Protein AF-A0ABD0B8D3-F1 (afdb_monomer_lite)

Structure (mmCIF, N/CA/C/O backbone):
data_AF-A0ABD0B8D3-F1
#
_entry.id   AF-A0ABD0B8D3-F1
#
loop_
_atom_site.group_PDB
_atom_site.id
_atom_site.type_symbol
_atom_site.label_atom_id
_atom_site.label_alt_id
_atom_site.label_comp_id
_atom_site.label_asym_id
_atom_site.label_entity_id
_atom_site.label_seq_id
_atom_site.pdbx_PDB_ins_code
_atom_site.Cartn_x
_atom_site.Cartn_y
_atom_site.Cartn_z
_atom_site.occupancy
_atom_site.B_iso_or_equiv
_atom_site.auth_seq_id
_atom_site.auth_comp_id
_atom_site.auth_asym_id
_atom_site.auth_atom_id
_atom_site.pdbx_PDB_model_num
ATOM 1 N N . MET A 1 1 ? 7.017 9.003 3.296 1.00 43.94 1 MET A N 1
ATOM 2 C CA . MET A 1 1 ? 7.732 9.500 2.101 1.00 43.94 1 MET A CA 1
ATOM 3 C C . MET A 1 1 ? 6.682 9.827 1.058 1.00 43.94 1 MET A C 1
ATOM 5 O O . MET A 1 1 ? 5.934 8.926 0.707 1.00 43.94 1 MET A O 1
ATOM 9 N N . ASN A 1 2 ? 6.555 11.091 0.656 1.00 68.31 2 ASN A N 1
ATOM 10 C CA . ASN A 1 2 ? 5.609 11.500 -0.383 1.00 68.31 2 ASN A CA 1
ATOM 11 C C . ASN A 1 2 ? 6.381 11.553 -1.708 1.00 68.31 2 ASN A C 1
ATOM 13 O O . ASN A 1 2 ? 7.417 12.213 -1.764 1.00 68.31 2 ASN A O 1
ATOM 17 N N . ILE A 1 3 ? 5.954 10.793 -2.715 1.00 81.94 3 ILE A N 1
ATOM 18 C CA . ILE A 1 3 ? 6.647 10.708 -4.008 1.00 81.94 3 ILE A CA 1
ATOM 19 C C . ILE A 1 3 ? 5.984 11.698 -4.966 1.00 81.94 3 ILE A C 1
ATOM 21 O O . ILE A 1 3 ? 4.777 11.630 -5.180 1.00 81.94 3 ILE A O 1
ATOM 25 N N . ASP A 1 4 ? 6.771 12.599 -5.552 1.00 89.38 4 ASP A N 1
ATOM 26 C CA . ASP A 1 4 ? 6.292 13.553 -6.553 1.00 89.38 4 ASP A CA 1
ATOM 27 C C . ASP A 1 4 ? 6.265 12.900 -7.947 1.00 89.38 4 ASP A C 1
ATOM 29 O O . ASP A 1 4 ? 7.295 12.742 -8.609 1.00 89.38 4 ASP A O 1
ATOM 33 N N . LEU A 1 5 ? 5.070 12.480 -8.372 1.00 90.12 5 LEU A N 1
ATOM 34 C CA . LEU A 1 5 ? 4.857 11.799 -9.652 1.00 90.12 5 LEU A CA 1
ATOM 35 C C . LEU A 1 5 ? 5.058 12.725 -10.860 1.00 90.12 5 LEU A C 1
ATOM 37 O O . LEU A 1 5 ? 5.533 12.265 -11.896 1.00 90.12 5 LEU A O 1
ATOM 41 N N . GLU A 1 6 ? 4.740 14.016 -10.737 1.00 91.31 6 GLU A N 1
ATOM 42 C CA . GLU A 1 6 ? 4.947 14.983 -11.823 1.00 91.31 6 GLU A CA 1
ATOM 43 C C . GLU A 1 6 ? 6.436 15.244 -12.019 1.00 91.31 6 GLU A C 1
ATOM 45 O O . GLU A 1 6 ? 6.932 15.252 -13.148 1.00 91.31 6 GLU A O 1
ATOM 50 N N . LYS A 1 7 ? 7.183 15.350 -10.914 1.00 91.00 7 LYS A N 1
ATOM 51 C CA . LYS A 1 7 ? 8.637 15.463 -10.988 1.00 91.00 7 LYS A CA 1
ATOM 52 C C . LYS A 1 7 ? 9.277 14.228 -11.615 1.00 91.00 7 LYS A C 1
ATOM 54 O O . LYS A 1 7 ? 10.230 14.365 -12.381 1.00 91.00 7 LYS A O 1
ATOM 59 N N . LEU A 1 8 ? 8.759 13.032 -11.329 1.00 88.50 8 LEU A N 1
ATOM 60 C CA . LEU A 1 8 ? 9.226 11.795 -11.961 1.00 88.50 8 LEU A CA 1
ATOM 61 C C . LEU A 1 8 ? 8.966 11.777 -13.472 1.00 88.50 8 LEU A C 1
ATOM 63 O O . LEU A 1 8 ? 9.862 11.392 -14.218 1.00 88.50 8 LEU A O 1
ATOM 67 N N . LEU A 1 9 ? 7.797 12.235 -13.932 1.00 90.31 9 LEU A N 1
ATOM 68 C CA . LEU A 1 9 ? 7.503 12.364 -15.366 1.00 90.31 9 LEU A CA 1
ATOM 69 C C . LEU A 1 9 ? 8.410 13.398 -16.046 1.00 90.31 9 LEU A C 1
ATOM 71 O O . LEU A 1 9 ? 8.927 13.137 -17.131 1.00 90.31 9 LEU A O 1
ATOM 75 N N . GLU A 1 10 ? 8.657 14.541 -15.399 1.00 88.94 10 GLU A N 1
ATOM 76 C CA . GLU A 1 10 ? 9.584 15.563 -15.903 1.00 88.94 10 GLU A CA 1
ATOM 77 C C . GLU A 1 10 ? 11.004 14.997 -16.063 1.00 88.94 10 GLU A C 1
ATOM 79 O O . GLU A 1 10 ? 11.659 15.220 -17.083 1.00 88.94 10 GLU A O 1
ATOM 84 N N . LEU A 1 11 ? 11.488 14.257 -15.060 1.00 85.06 11 LEU A N 1
ATOM 85 C CA . LEU A 1 11 ? 12.809 13.629 -15.090 1.00 85.06 11 LEU A CA 1
ATOM 86 C C . LEU A 1 11 ? 12.888 12.517 -16.140 1.00 85.06 11 LEU A C 1
ATOM 88 O O . LEU A 1 11 ? 13.879 12.452 -16.865 1.00 85.06 11 LEU A O 1
ATOM 92 N N . ALA A 1 12 ? 11.845 11.691 -16.269 1.00 85.75 12 ALA A N 1
ATOM 93 C CA . ALA A 1 12 ? 11.765 10.664 -17.303 1.00 85.75 12 ALA A CA 1
ATOM 94 C C . ALA A 1 12 ? 11.806 11.289 -18.707 1.00 85.75 12 ALA A C 1
ATOM 96 O O . ALA A 1 12 ? 12.591 10.853 -19.542 1.00 85.75 12 ALA A O 1
ATOM 97 N N . GLY A 1 13 ? 11.055 12.368 -18.952 1.00 80.88 13 GLY A N 1
ATOM 98 C CA . GLY A 1 13 ? 11.054 13.068 -20.242 1.00 80.88 13 GLY A CA 1
ATOM 99 C C . GLY A 1 13 ? 12.396 13.709 -20.624 1.00 80.88 13 GLY A C 1
ATOM 100 O O . GLY A 1 13 ? 12.656 13.918 -21.806 1.00 80.88 13 GLY A O 1
ATOM 101 N N . LYS A 1 14 ? 13.259 14.010 -19.645 1.00 77.25 14 LYS A N 1
ATOM 102 C CA . LYS A 1 14 ? 14.621 14.533 -19.872 1.00 77.25 14 LYS A CA 1
ATOM 103 C C . LYS A 1 14 ? 15.674 13.441 -20.052 1.00 77.25 14 LYS A C 1
ATOM 105 O O . LYS A 1 14 ? 16.782 13.744 -20.492 1.00 77.25 14 LYS A O 1
ATOM 110 N N . ALA A 1 15 ? 15.371 12.209 -19.661 1.00 75.69 15 ALA A N 1
ATOM 111 C CA . ALA A 1 15 ? 16.303 11.099 -19.749 1.00 75.69 15 ALA A CA 1
ATOM 112 C C . ALA A 1 15 ? 16.379 10.545 -21.180 1.00 75.69 15 ALA A C 1
ATOM 114 O O . ALA A 1 15 ? 15.456 10.688 -21.982 1.00 75.69 15 ALA A O 1
ATOM 115 N N . THR A 1 16 ? 17.504 9.908 -21.507 1.00 73.38 16 THR A N 1
ATOM 116 C CA . THR A 1 16 ? 17.733 9.327 -22.834 1.00 73.38 16 THR A CA 1
ATOM 117 C C . THR A 1 16 ? 16.656 8.281 -23.160 1.00 73.38 16 THR A C 1
ATOM 119 O O . THR A 1 16 ? 16.420 7.387 -22.354 1.00 73.38 16 THR A O 1
ATOM 122 N N . PRO A 1 17 ? 15.989 8.321 -24.320 1.00 75.38 17 PRO A N 1
ATOM 123 C CA . PRO A 1 17 ? 14.995 7.303 -24.655 1.00 75.38 17 PRO A CA 1
ATOM 124 C C . PRO A 1 17 ? 15.591 5.883 -24.713 1.00 75.38 17 PRO A C 1
ATOM 126 O O . PRO A 1 17 ? 16.739 5.692 -25.120 1.00 75.38 17 PRO A O 1
ATOM 129 N N . GLY A 1 18 ? 14.809 4.894 -24.270 1.00 69.38 18 GLY A N 1
ATOM 130 C CA . GLY A 1 18 ? 15.090 3.462 -24.437 1.00 69.38 18 GLY A CA 1
ATOM 131 C C . GLY A 1 18 ? 14.535 2.902 -25.758 1.00 69.38 18 GLY A C 1
ATOM 132 O O . GLY A 1 18 ? 14.107 3.685 -26.604 1.00 69.38 18 GLY A O 1
ATOM 133 N N . PRO A 1 19 ? 14.512 1.568 -25.946 1.00 75.25 19 PRO A N 1
ATOM 134 C CA . PRO A 1 19 ? 14.802 0.528 -24.957 1.00 75.25 19 PRO A CA 1
ATOM 135 C C . PRO A 1 19 ? 16.303 0.334 -24.736 1.00 75.25 19 PRO A C 1
ATOM 137 O O . PRO A 1 19 ? 17.065 0.096 -25.672 1.00 75.25 19 PRO A O 1
ATOM 140 N N . TRP A 1 20 ? 16.730 0.397 -23.479 1.00 75.19 20 TRP A N 1
ATOM 141 C CA . TRP A 1 20 ? 18.117 0.138 -23.114 1.00 75.19 20 TRP A CA 1
ATOM 142 C C . TRP A 1 20 ? 18.344 -1.356 -22.906 1.00 75.19 20 TRP A C 1
ATOM 144 O O . TRP A 1 20 ? 17.523 -2.057 -22.313 1.00 75.19 20 TRP A O 1
ATOM 154 N N . TRP A 1 21 ? 19.484 -1.842 -23.370 1.00 72.56 21 TRP A N 1
ATOM 155 C CA . TRP A 1 21 ? 19.976 -3.175 -23.073 1.00 72.56 21 TRP A CA 1
ATOM 156 C C . TRP A 1 21 ? 21.421 -3.065 -22.624 1.00 72.56 21 TRP A C 1
ATOM 158 O O . TRP A 1 21 ? 22.207 -2.340 -23.230 1.00 72.56 21 TRP A O 1
ATOM 168 N N . ILE A 1 22 ? 21.766 -3.779 -21.560 1.00 70.19 22 ILE A N 1
ATOM 169 C CA . ILE A 1 22 ? 23.156 -3.934 -21.164 1.00 70.19 22 ILE A CA 1
ATOM 170 C C . ILE A 1 22 ? 23.672 -5.261 -21.687 1.00 70.19 22 ILE A C 1
ATOM 172 O O . ILE A 1 22 ? 22.989 -6.286 -21.582 1.00 70.19 22 ILE A O 1
ATOM 176 N N . ASP A 1 23 ? 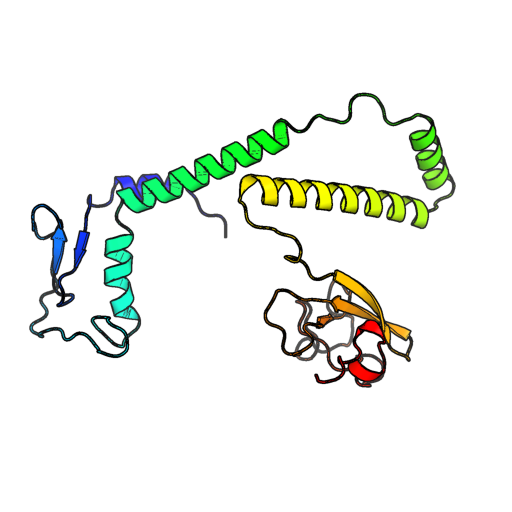24.870 -5.234 -22.263 1.00 61.97 23 ASP A N 1
ATOM 177 C CA . ASP A 1 23 ? 25.471 -6.449 -22.774 1.00 61.97 23 ASP A CA 1
ATOM 178 C C . ASP A 1 23 ? 25.672 -7.511 -21.687 1.00 61.97 23 ASP A C 1
ATOM 180 O O . ASP A 1 23 ? 25.698 -7.239 -20.483 1.00 61.97 23 ASP A O 1
ATOM 184 N N . SER A 1 24 ? 25.835 -8.768 -22.111 1.00 56.19 24 SER A N 1
ATOM 185 C CA . SER A 1 24 ? 26.176 -9.871 -21.205 1.00 56.19 24 SER A CA 1
ATOM 186 C C . SER A 1 24 ? 27.538 -9.701 -20.536 1.00 56.19 24 SER A C 1
ATOM 188 O O . SER A 1 24 ? 27.998 -10.630 -19.875 1.00 56.19 24 SER A O 1
ATOM 190 N N . HIS A 1 25 ? 28.212 -8.579 -20.763 1.00 55.69 25 HIS A N 1
ATOM 191 C CA . HIS A 1 25 ? 29.467 -8.228 -20.153 1.00 55.69 25 HIS A CA 1
ATOM 192 C C . HIS A 1 25 ? 29.371 -7.012 -19.203 1.00 55.69 25 HIS A C 1
ATOM 194 O O . HIS A 1 25 ? 30.352 -6.673 -18.550 1.00 55.69 25 HIS A O 1
ATOM 200 N N . GLY A 1 26 ? 28.204 -6.376 -19.057 1.00 60.53 26 GLY A N 1
ATOM 201 C CA . GLY A 1 26 ? 28.045 -5.190 -18.214 1.00 60.53 26 GLY A CA 1
ATOM 202 C C . GLY A 1 26 ? 28.842 -3.980 -18.714 1.00 60.53 26 GLY A C 1
ATOM 203 O O . GLY A 1 26 ? 29.005 -3.012 -17.976 1.00 60.53 26 GLY A O 1
ATOM 204 N N . THR A 1 27 ? 29.390 -4.052 -19.931 1.00 64.88 27 THR A N 1
ATOM 205 C CA . THR A 1 27 ? 30.430 -3.131 -20.405 1.00 64.88 27 THR A CA 1
ATOM 206 C C . THR A 1 27 ? 29.867 -1.971 -21.205 1.00 64.88 27 THR A C 1
ATOM 208 O O . THR A 1 27 ? 30.381 -0.853 -21.128 1.00 64.88 27 THR A O 1
ATOM 211 N N . ALA A 1 28 ? 28.782 -2.224 -21.932 1.00 68.38 28 ALA A N 1
ATOM 212 C CA . ALA A 1 28 ? 28.074 -1.238 -22.717 1.00 68.38 28 ALA A CA 1
ATOM 213 C C . ALA A 1 28 ? 26.564 -1.350 -22.497 1.00 68.38 28 ALA A C 1
ATOM 215 O O . ALA A 1 28 ? 25.967 -2.426 -22.587 1.00 68.38 28 ALA A O 1
ATOM 216 N N . MET A 1 29 ? 25.949 -0.200 -22.243 1.00 72.38 29 MET A N 1
ATOM 217 C CA . MET A 1 29 ? 24.526 0.018 -22.417 1.00 72.38 29 MET A CA 1
ATOM 218 C C . MET A 1 29 ? 24.299 0.522 -23.838 1.00 72.38 29 MET A C 1
ATOM 220 O O . MET A 1 29 ? 24.866 1.535 -24.256 1.00 72.38 29 MET A O 1
ATOM 224 N N . VAL A 1 30 ? 23.460 -0.188 -24.574 1.00 71.88 30 VAL A N 1
ATOM 225 C CA . VAL A 1 30 ? 23.116 0.107 -25.962 1.00 71.88 30 VAL A CA 1
ATOM 226 C C . VAL A 1 30 ? 21.608 0.253 -26.104 1.00 71.88 30 VAL A C 1
ATOM 228 O O . VAL A 1 30 ? 20.835 -0.232 -25.273 1.00 71.88 30 VAL A O 1
ATOM 231 N N . ASN A 1 31 ? 21.172 0.905 -27.173 1.00 72.75 31 ASN A N 1
ATOM 232 C CA . ASN A 1 31 ? 19.794 0.790 -27.614 1.00 72.75 31 ASN A CA 1
ATOM 233 C C . ASN A 1 31 ? 19.581 -0.635 -28.147 1.00 72.75 31 ASN A C 1
ATOM 235 O O . ASN A 1 31 ? 20.332 -1.106 -28.997 1.00 72.75 31 ASN A O 1
ATOM 239 N N . ARG A 1 32 ? 18.574 -1.344 -27.638 1.00 75.38 32 ARG A N 1
ATOM 240 C CA . ARG A 1 32 ? 18.334 -2.746 -28.004 1.00 75.38 32 ARG A CA 1
ATOM 241 C C . ARG A 1 32 ? 17.977 -2.927 -29.481 1.00 75.38 32 ARG A C 1
ATOM 243 O O . ARG A 1 32 ? 18.257 -3.982 -30.041 1.00 75.38 32 ARG A O 1
ATOM 250 N N . GLU A 1 33 ? 17.318 -1.943 -30.077 1.00 78.06 33 GLU A N 1
ATOM 251 C CA . GLU A 1 33 ? 16.796 -2.020 -31.440 1.00 78.06 33 GLU A CA 1
ATOM 252 C C . GLU A 1 33 ? 17.833 -1.567 -32.463 1.00 78.06 33 GLU A C 1
ATOM 254 O O . GLU A 1 33 ? 18.040 -2.245 -33.467 1.00 78.06 33 GLU A O 1
ATOM 259 N N . THR A 1 34 ? 18.506 -0.446 -32.199 1.00 77.12 34 THR A N 1
ATOM 260 C CA . THR A 1 34 ? 19.479 0.130 -33.139 1.00 77.12 34 THR A CA 1
ATOM 261 C C . THR A 1 34 ? 20.907 -0.348 -32.900 1.00 77.12 34 THR A C 1
ATOM 263 O O . THR A 1 34 ? 21.746 -0.218 -33.786 1.00 77.12 34 THR A O 1
ATOM 266 N N . LEU A 1 35 ? 21.184 -0.927 -31.726 1.00 71.25 35 LEU A N 1
ATOM 267 C CA . LEU A 1 35 ? 22.522 -1.272 -31.231 1.00 71.25 35 LEU A CA 1
ATOM 268 C C . LEU A 1 35 ? 23.447 -0.059 -31.040 1.00 71.25 35 LEU A C 1
ATOM 270 O O . LEU A 1 35 ? 24.651 -0.230 -30.839 1.00 71.25 35 LEU A O 1
ATOM 274 N N . ASP A 1 36 ? 22.893 1.158 -31.045 1.00 68.31 36 ASP A N 1
ATOM 275 C CA . ASP A 1 36 ? 23.653 2.376 -30.783 1.00 68.31 36 ASP A CA 1
ATOM 276 C C . ASP A 1 36 ? 24.165 2.397 -29.347 1.00 68.31 36 ASP A C 1
ATOM 278 O O . ASP A 1 36 ? 23.438 2.088 -28.397 1.00 68.31 36 ASP A O 1
ATOM 282 N N . LEU A 1 37 ? 25.418 2.811 -29.177 1.00 65.56 37 LEU A N 1
ATOM 283 C CA . LEU A 1 37 ? 26.024 2.934 -27.863 1.00 65.56 37 LEU A CA 1
ATOM 284 C C . LEU A 1 37 ? 25.418 4.114 -27.094 1.00 65.56 37 LEU A C 1
ATOM 286 O O . LEU A 1 37 ? 25.560 5.264 -27.502 1.00 65.56 37 LEU A O 1
ATOM 290 N N . VAL A 1 38 ? 24.798 3.829 -25.947 1.00 62.78 38 VAL A N 1
ATOM 291 C CA . VAL A 1 38 ? 24.257 4.846 -25.033 1.00 62.78 38 VAL A CA 1
ATOM 292 C C . VAL A 1 38 ? 25.304 5.230 -23.989 1.00 62.78 38 VAL A C 1
ATOM 294 O O . VAL A 1 38 ? 25.494 6.408 -23.695 1.00 62.78 38 VAL A O 1
ATOM 297 N N . PHE A 1 39 ? 25.997 4.236 -23.430 1.00 62.84 39 PHE A N 1
ATOM 298 C CA . PHE A 1 39 ? 27.043 4.422 -22.426 1.00 62.84 39 PHE A CA 1
ATOM 299 C C . PHE A 1 39 ? 27.985 3.211 -22.414 1.00 62.84 39 PHE A C 1
ATOM 301 O O . PHE A 1 39 ? 27.509 2.082 -22.398 1.00 62.84 39 PHE A O 1
ATOM 308 N N . ALA A 1 40 ? 29.303 3.419 -22.385 1.00 63.47 40 ALA A N 1
ATOM 309 C CA . ALA A 1 40 ? 30.288 2.355 -22.166 1.00 63.47 40 ALA A CA 1
ATOM 310 C C . ALA A 1 40 ? 31.237 2.729 -21.030 1.00 63.47 40 ALA A C 1
ATOM 312 O O . ALA A 1 40 ? 31.684 3.873 -20.935 1.00 63.47 40 ALA A O 1
ATOM 313 N N . VAL A 1 41 ? 31.594 1.740 -20.216 1.00 57.47 41 VAL A N 1
ATOM 314 C CA . VAL A 1 41 ? 32.691 1.842 -19.252 1.00 57.47 41 VAL A CA 1
ATOM 315 C C . VAL A 1 41 ? 33.921 1.210 -19.892 1.00 57.47 41 VAL A C 1
ATOM 317 O O . VAL A 1 41 ? 33.851 0.068 -20.344 1.00 57.47 41 VAL A O 1
ATOM 320 N N . ASP A 1 42 ? 35.054 1.917 -19.932 1.00 55.56 42 ASP A N 1
ATOM 321 C CA . ASP A 1 42 ? 36.330 1.343 -20.384 1.00 55.56 42 ASP A CA 1
ATOM 322 C C . ASP A 1 42 ? 36.804 0.291 -19.369 1.00 55.56 42 ASP A C 1
ATOM 324 O O . ASP A 1 42 ? 37.568 0.563 -18.441 1.00 55.56 42 ASP A O 1
ATOM 328 N N . CYS A 1 43 ? 36.273 -0.925 -19.481 1.00 53.16 43 CYS A N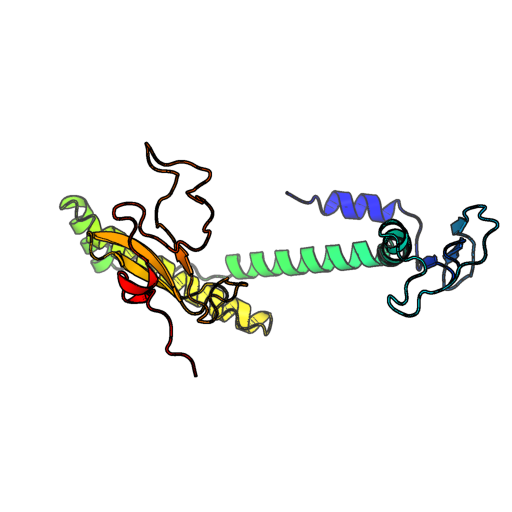 1
ATOM 329 C CA . CYS A 1 43 ? 36.594 -2.028 -18.596 1.00 53.16 43 CYS A CA 1
ATOM 330 C C . CYS A 1 43 ? 37.197 -3.177 -19.407 1.00 53.16 43 CYS A C 1
ATOM 332 O O . CYS A 1 43 ? 36.533 -3.950 -20.089 1.00 53.16 43 CYS A O 1
ATOM 334 N N . LYS A 1 44 ? 38.521 -3.317 -19.297 1.00 54.34 44 LYS A N 1
ATOM 335 C CA . LYS A 1 44 ? 39.346 -4.333 -19.979 1.00 54.34 44 LYS A CA 1
ATOM 336 C C . LYS A 1 44 ? 39.105 -5.779 -19.497 1.00 54.34 44 LYS A C 1
ATOM 338 O O . LYS A 1 44 ? 39.979 -6.629 -19.663 1.00 54.34 44 LYS A O 1
ATOM 343 N N . ARG A 1 45 ? 37.983 -6.076 -18.832 1.00 51.59 45 ARG A N 1
ATOM 344 C CA . ARG A 1 45 ? 37.703 -7.382 -18.211 1.00 51.59 45 ARG A CA 1
ATOM 345 C C . ARG A 1 45 ? 36.505 -8.051 -18.881 1.00 51.59 45 ARG A C 1
ATOM 347 O O . ARG A 1 45 ? 35.447 -7.456 -19.013 1.00 51.59 45 ARG A O 1
ATOM 354 N N . LYS A 1 46 ? 36.678 -9.317 -19.272 1.00 48.78 46 LYS A N 1
ATOM 355 C CA . LYS A 1 46 ? 35.619 -10.167 -19.830 1.00 48.78 46 LYS A CA 1
ATOM 356 C C . LYS A 1 46 ? 34.628 -10.515 -18.723 1.00 48.78 46 LYS A C 1
ATOM 358 O O . LYS A 1 46 ? 35.036 -11.127 -17.737 1.00 48.78 46 LYS A O 1
ATOM 363 N N . ALA A 1 47 ? 33.357 -10.164 -18.874 1.00 48.59 47 ALA A N 1
ATOM 364 C CA . ALA A 1 47 ? 32.381 -10.500 -17.842 1.00 48.59 47 ALA A CA 1
ATOM 365 C C . ALA A 1 47 ? 31.846 -11.924 -17.974 1.00 48.59 47 ALA A C 1
ATOM 367 O O . ALA A 1 47 ? 31.754 -12.490 -19.068 1.00 48.59 47 ALA A O 1
ATOM 368 N N . ILE A 1 48 ? 31.540 -12.490 -16.811 1.00 51.41 48 ILE A N 1
ATOM 369 C CA . ILE A 1 48 ? 31.221 -13.893 -16.582 1.00 51.41 48 ILE A CA 1
ATOM 370 C C . ILE A 1 48 ? 29.898 -13.915 -15.816 1.00 51.41 48 ILE A C 1
ATOM 372 O O . ILE A 1 48 ? 29.778 -13.259 -14.787 1.00 51.41 48 ILE A O 1
ATOM 376 N N . ARG A 1 49 ? 28.903 -14.662 -16.310 1.00 48.12 49 ARG A N 1
ATOM 377 C CA . ARG A 1 49 ? 27.652 -14.881 -15.569 1.00 48.12 49 ARG A CA 1
ATOM 378 C C . ARG A 1 49 ? 27.878 -15.904 -14.467 1.00 48.12 49 ARG A C 1
ATOM 380 O O . ARG A 1 49 ? 28.415 -16.981 -14.730 1.00 48.12 49 ARG A O 1
ATOM 387 N N . HIS A 1 50 ? 27.430 -15.583 -13.261 1.00 53.28 50 HIS A N 1
ATOM 388 C CA . HIS A 1 50 ? 27.491 -16.509 -12.139 1.00 53.28 50 HIS A CA 1
ATOM 389 C C . HIS A 1 50 ? 26.306 -17.479 -12.191 1.00 53.28 50 HIS A C 1
ATOM 391 O O . HIS A 1 50 ? 25.156 -17.071 -12.344 1.00 53.28 50 HIS A O 1
ATOM 397 N N . VAL A 1 51 ? 26.598 -18.779 -12.115 1.00 60.31 51 VAL A N 1
ATOM 398 C CA . VAL A 1 51 ? 25.632 -19.869 -12.359 1.00 60.31 51 VAL A CA 1
ATOM 399 C C . VAL A 1 51 ? 24.518 -19.915 -11.303 1.00 60.31 51 VAL A C 1
ATOM 401 O O . VAL A 1 51 ? 23.423 -20.391 -11.574 1.00 60.31 51 VAL A O 1
ATOM 404 N N . ASP A 1 52 ? 24.788 -19.398 -10.111 1.00 53.75 52 ASP A N 1
ATOM 405 C CA . ASP A 1 52 ? 23.907 -19.393 -8.943 1.00 53.75 52 ASP A CA 1
ATOM 406 C C . ASP A 1 52 ? 22.911 -18.219 -8.915 1.00 53.75 52 ASP A C 1
ATOM 408 O O . ASP A 1 52 ? 21.798 -18.374 -8.418 1.00 53.75 52 ASP A O 1
ATOM 412 N N . THR A 1 53 ? 23.287 -17.054 -9.451 1.00 57.28 53 THR A N 1
ATOM 413 C CA . THR A 1 53 ? 22.458 -15.831 -9.442 1.00 57.28 53 THR A CA 1
ATOM 414 C C . THR A 1 53 ? 21.931 -15.436 -10.821 1.00 57.28 53 THR A C 1
ATOM 416 O O . THR A 1 53 ? 20.987 -14.659 -10.913 1.00 57.28 53 THR A O 1
ATOM 419 N N . GLY A 1 54 ? 22.546 -15.926 -11.905 1.00 54.34 54 GLY A N 1
ATOM 420 C CA . GLY A 1 54 ? 22.249 -15.518 -13.285 1.00 54.34 54 GLY A CA 1
ATOM 421 C C . GLY A 1 54 ? 22.751 -14.113 -13.656 1.00 54.34 54 GLY A C 1
ATOM 422 O O . GLY A 1 54 ? 22.709 -13.730 -14.834 1.00 54.34 54 GLY A O 1
ATOM 423 N N . ASN A 1 55 ? 23.272 -13.368 -12.679 1.00 52.34 55 ASN A N 1
ATOM 424 C CA . ASN A 1 55 ? 23.736 -11.994 -12.818 1.00 52.34 55 ASN A CA 1
ATOM 425 C C . ASN A 1 55 ? 25.216 -11.933 -13.217 1.00 52.34 55 ASN A C 1
ATOM 427 O O . ASN A 1 55 ? 25.960 -12.915 -13.143 1.00 52.34 55 ASN A O 1
ATOM 431 N N . LEU A 1 56 ? 25.639 -10.753 -13.670 1.00 47.66 56 LEU A N 1
ATOM 432 C CA . LEU A 1 56 ? 27.005 -10.486 -14.135 1.00 47.66 56 LEU A CA 1
ATOM 433 C C . LEU A 1 56 ? 28.022 -10.326 -13.001 1.00 47.66 56 LEU A C 1
ATOM 435 O O . LEU A 1 56 ? 29.215 -10.210 -13.264 1.00 47.66 56 LEU A O 1
ATOM 439 N N . SER A 1 57 ? 27.555 -10.329 -11.752 1.00 49.88 57 SER A N 1
ATOM 440 C CA . SER A 1 57 ? 28.391 -10.206 -10.565 1.00 49.88 57 SER A CA 1
ATOM 441 C C . SER A 1 57 ? 27.653 -10.679 -9.318 1.00 49.88 57 SER A C 1
ATOM 443 O O . SER A 1 57 ? 26.430 -10.572 -9.216 1.00 49.88 57 SER A O 1
ATOM 445 N N . HIS A 1 58 ? 28.418 -11.209 -8.363 1.00 48.56 58 HIS A N 1
ATOM 446 C CA . HIS A 1 58 ? 27.947 -11.540 -7.015 1.00 48.56 58 HIS A CA 1
ATOM 447 C C . HIS A 1 58 ? 27.747 -10.302 -6.121 1.00 48.56 58 HIS A C 1
ATOM 449 O O . HIS A 1 58 ? 27.239 -10.423 -5.005 1.00 48.56 58 HIS A O 1
ATOM 455 N N . TRP A 1 59 ? 28.184 -9.122 -6.566 1.00 43.28 59 TRP A N 1
ATOM 456 C CA . TRP A 1 59 ? 28.186 -7.898 -5.776 1.00 43.28 59 TRP A CA 1
ATOM 457 C C . TRP A 1 59 ? 26.941 -7.062 -6.084 1.00 43.28 59 TRP A C 1
ATOM 459 O O . TRP A 1 59 ? 26.501 -6.926 -7.224 1.00 43.28 59 TRP A O 1
ATOM 469 N N . ARG A 1 60 ? 26.339 -6.504 -5.030 1.00 44.75 60 ARG A N 1
ATOM 470 C CA . ARG A 1 60 ? 25.010 -5.872 -5.072 1.00 44.75 60 ARG A CA 1
ATOM 471 C C . ARG A 1 60 ? 24.919 -4.671 -6.030 1.00 44.75 60 ARG A C 1
ATOM 473 O O . ARG A 1 60 ? 23.826 -4.389 -6.498 1.00 44.75 60 ARG A O 1
ATOM 480 N N . ASN A 1 61 ? 26.044 -4.023 -6.326 1.00 39.81 61 ASN A N 1
ATOM 481 C CA . ASN A 1 61 ? 26.189 -2.855 -7.204 1.00 39.81 61 ASN A CA 1
ATOM 482 C C . ASN A 1 61 ? 26.041 -3.157 -8.708 1.00 39.81 61 ASN A C 1
ATOM 484 O O . ASN A 1 61 ? 25.877 -2.234 -9.493 1.00 39.81 61 ASN A O 1
ATOM 488 N N . ASP A 1 62 ? 26.072 -4.423 -9.129 1.00 43.53 62 ASP A N 1
ATOM 489 C CA . ASP A 1 62 ? 25.904 -4.797 -10.545 1.00 43.53 62 ASP A CA 1
ATOM 490 C C . ASP A 1 62 ? 24.471 -5.257 -10.877 1.00 43.53 62 ASP A C 1
ATOM 492 O O . ASP A 1 62 ? 24.085 -5.324 -12.047 1.00 43.53 62 ASP A O 1
ATOM 496 N N . ASN A 1 63 ? 23.632 -5.487 -9.856 1.00 48.31 63 ASN A N 1
ATOM 497 C CA . ASN A 1 63 ? 22.175 -5.538 -10.031 1.00 48.31 63 ASN A CA 1
ATOM 498 C C . ASN A 1 63 ? 21.660 -4.207 -10.604 1.00 48.31 63 ASN A C 1
ATOM 500 O O . ASN A 1 63 ? 20.725 -4.193 -11.409 1.00 48.31 63 ASN A O 1
ATOM 504 N N . ASP A 1 64 ? 22.304 -3.101 -10.220 1.00 54.03 64 ASP A N 1
ATOM 505 C CA . ASP A 1 64 ? 21.915 -1.738 -10.567 1.00 54.03 64 ASP A CA 1
ATOM 506 C C . ASP A 1 64 ? 21.854 -1.534 -12.080 1.00 54.03 64 ASP A C 1
ATOM 508 O O . ASP A 1 64 ? 20.956 -0.860 -12.560 1.00 54.03 64 ASP A O 1
ATOM 512 N N . ALA A 1 65 ? 22.715 -2.182 -12.864 1.00 56.72 65 ALA A N 1
ATOM 513 C CA . ALA A 1 65 ? 22.756 -1.968 -14.306 1.00 56.72 65 ALA A CA 1
ATOM 514 C C . ALA A 1 65 ? 21.544 -2.566 -15.053 1.00 56.72 65 ALA A C 1
ATOM 516 O O . ALA A 1 65 ? 21.014 -1.954 -15.981 1.00 56.72 65 ALA A O 1
ATOM 517 N N . THR A 1 66 ? 21.046 -3.730 -14.612 1.00 59.00 66 THR A N 1
ATOM 518 C CA . THR A 1 66 ? 19.801 -4.314 -15.153 1.00 59.00 66 THR A CA 1
ATOM 519 C C . THR A 1 66 ? 18.578 -3.537 -14.664 1.00 59.00 66 THR A C 1
ATOM 521 O O . THR A 1 66 ? 17.657 -3.296 -15.442 1.00 59.00 66 THR A O 1
ATOM 524 N N . TYR A 1 67 ? 18.585 -3.087 -13.403 1.00 62.47 67 TYR A N 1
ATOM 525 C CA . TYR A 1 67 ? 17.544 -2.202 -12.871 1.00 62.47 67 TYR A CA 1
ATOM 526 C C . TYR A 1 67 ? 17.492 -0.858 -13.610 1.00 62.47 67 TYR A C 1
ATOM 528 O O . TYR A 1 67 ? 16.405 -0.409 -13.954 1.00 62.47 67 TYR A O 1
ATOM 536 N N . ILE A 1 68 ? 18.641 -0.247 -13.910 1.00 64.81 68 ILE A N 1
ATOM 537 C CA . ILE A 1 68 ? 18.753 0.995 -14.686 1.00 64.81 68 ILE A CA 1
ATOM 538 C C . ILE A 1 68 ? 18.220 0.777 -16.105 1.00 64.81 68 ILE A C 1
ATOM 540 O O . ILE A 1 68 ? 17.403 1.570 -16.563 1.00 64.81 68 ILE A O 1
ATOM 544 N N . ALA A 1 69 ? 18.597 -0.320 -16.774 1.00 66.19 69 ALA A N 1
ATOM 545 C CA . ALA A 1 69 ? 18.083 -0.658 -18.105 1.00 66.19 69 ALA A CA 1
ATOM 546 C C . ALA A 1 69 ? 16.548 -0.846 -18.119 1.00 66.19 69 ALA A C 1
ATOM 548 O O . ALA A 1 69 ? 15.858 -0.388 -19.035 1.00 66.19 69 ALA A O 1
ATOM 549 N N . ALA A 1 70 ? 16.004 -1.488 -17.080 1.00 70.12 70 ALA A N 1
ATOM 550 C CA . ALA A 1 70 ? 14.566 -1.673 -16.900 1.00 70.12 70 ALA A CA 1
ATOM 551 C C . ALA A 1 70 ? 13.836 -0.365 -16.538 1.00 70.12 70 ALA A C 1
ATOM 553 O O . ALA A 1 70 ? 12.696 -0.173 -16.950 1.00 70.12 70 ALA A O 1
ATOM 554 N N . ALA A 1 71 ? 14.494 0.557 -15.834 1.00 72.62 71 ALA A N 1
ATOM 555 C CA . ALA A 1 71 ? 13.978 1.873 -15.454 1.00 72.62 71 ALA A CA 1
ATOM 556 C C . ALA A 1 71 ? 14.100 2.925 -16.574 1.00 72.62 71 ALA A C 1
ATOM 558 O O . ALA A 1 71 ? 14.279 4.114 -16.303 1.00 72.62 71 ALA A O 1
ATOM 559 N N . ASN A 1 72 ? 14.007 2.509 -17.839 1.00 82.88 72 ASN A N 1
ATOM 560 C CA . ASN A 1 72 ? 14.036 3.449 -18.955 1.00 82.88 72 ASN A CA 1
ATOM 561 C C . ASN A 1 72 ? 12.790 4.369 -18.950 1.00 82.88 72 ASN A C 1
ATOM 563 O O . ASN A 1 72 ? 11.750 4.013 -18.378 1.00 82.88 72 ASN A O 1
ATOM 567 N N . PRO A 1 73 ? 12.859 5.547 -19.597 1.00 85.19 73 PRO A N 1
ATOM 568 C CA . PRO A 1 73 ? 11.818 6.567 -19.497 1.00 85.19 73 PRO A CA 1
ATOM 569 C C . PRO A 1 73 ? 10.406 6.112 -19.856 1.00 85.19 73 PRO A C 1
ATOM 571 O O . PRO A 1 73 ? 9.449 6.579 -19.234 1.00 85.19 73 PRO A O 1
ATOM 574 N N . SER A 1 74 ? 10.246 5.206 -20.828 1.00 86.38 74 SER A N 1
ATOM 575 C CA . SER A 1 74 ? 8.914 4.748 -21.229 1.00 86.38 74 SER A CA 1
ATOM 576 C C . SER A 1 74 ? 8.294 3.850 -20.163 1.00 86.38 74 SER A C 1
ATOM 578 O O . SER A 1 74 ? 7.119 4.021 -19.851 1.00 86.38 74 SER A O 1
ATOM 580 N N . VAL A 1 75 ? 9.088 2.975 -19.537 1.00 87.69 75 VAL A N 1
ATOM 581 C CA . VAL A 1 75 ? 8.629 2.110 -18.436 1.00 87.69 75 VAL A CA 1
ATOM 582 C C . VAL A 1 75 ? 8.237 2.943 -17.216 1.00 87.69 75 VAL A C 1
ATOM 584 O O . VAL A 1 75 ? 7.172 2.731 -16.641 1.00 87.69 75 VAL A O 1
ATOM 587 N N . ILE A 1 76 ? 9.052 3.933 -16.836 1.00 88.75 76 ILE A N 1
ATOM 588 C CA . ILE A 1 76 ? 8.718 4.837 -15.723 1.00 88.75 76 ILE A CA 1
ATOM 589 C C . ILE A 1 76 ? 7.431 5.612 -16.018 1.00 88.75 76 ILE A C 1
ATOM 591 O O . ILE A 1 76 ? 6.550 5.692 -15.163 1.00 88.75 76 ILE A O 1
ATOM 595 N N . THR A 1 77 ? 7.294 6.137 -17.235 1.00 90.56 77 THR A N 1
ATOM 596 C CA . THR A 1 77 ? 6.087 6.857 -17.665 1.00 90.56 77 THR A CA 1
ATOM 597 C C . THR A 1 77 ? 4.845 5.968 -17.595 1.00 90.56 77 THR A C 1
ATOM 599 O O . THR A 1 77 ? 3.819 6.387 -17.060 1.00 90.56 77 THR A O 1
ATOM 602 N N . GLU A 1 78 ? 4.934 4.730 -18.082 1.00 91.38 78 GLU A N 1
ATOM 603 C CA . GLU A 1 78 ? 3.845 3.752 -18.037 1.00 91.38 78 GLU A CA 1
ATOM 604 C C . GLU A 1 78 ? 3.425 3.437 -16.595 1.00 91.38 78 GLU A C 1
ATOM 606 O O . GLU A 1 78 ? 2.245 3.547 -16.258 1.00 91.38 78 GLU A O 1
ATOM 611 N N . LEU A 1 79 ? 4.386 3.127 -15.718 1.00 90.38 79 LEU A N 1
ATOM 612 C CA . LEU A 1 79 ? 4.133 2.854 -14.301 1.00 90.38 79 LEU A CA 1
ATOM 613 C C . LEU A 1 79 ? 3.471 4.047 -13.601 1.00 90.38 79 LEU A C 1
ATOM 615 O O . LEU A 1 79 ? 2.482 3.869 -12.886 1.00 90.38 79 LEU A O 1
ATOM 619 N N . VAL A 1 80 ? 3.969 5.269 -13.823 1.00 92.12 80 VAL A N 1
ATOM 620 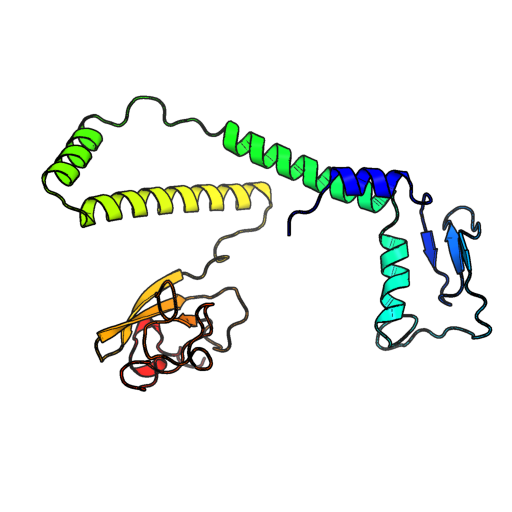C CA . VAL A 1 80 ? 3.373 6.481 -13.239 1.00 92.12 80 VAL A CA 1
ATOM 621 C C . VAL A 1 80 ? 1.950 6.691 -13.757 1.00 92.12 80 VAL A C 1
ATOM 623 O O . VAL A 1 80 ? 1.053 6.974 -12.963 1.00 92.12 80 VAL A O 1
ATOM 626 N N . ASN A 1 81 ? 1.708 6.503 -15.055 1.00 90.06 81 ASN A N 1
ATOM 627 C CA . ASN A 1 81 ? 0.370 6.624 -15.630 1.00 90.06 81 ASN A CA 1
ATOM 628 C C . ASN A 1 81 ? -0.601 5.586 -15.056 1.00 90.06 81 ASN A C 1
ATOM 630 O O . ASN A 1 81 ? -1.733 5.940 -14.729 1.00 90.06 81 ASN A O 1
ATOM 634 N N . MET A 1 82 ? -0.162 4.340 -14.856 1.00 88.31 82 MET A N 1
ATOM 635 C CA . MET A 1 82 ? -0.971 3.313 -14.191 1.00 88.31 82 MET A CA 1
ATOM 636 C C . MET A 1 82 ? -1.312 3.698 -12.749 1.00 88.31 82 MET A C 1
ATOM 638 O O . MET A 1 82 ? -2.467 3.573 -12.336 1.00 88.31 82 MET A O 1
ATOM 642 N N . VAL A 1 83 ? -0.343 4.217 -11.987 1.00 87.88 83 VAL A N 1
ATOM 643 C CA . VAL A 1 83 ? -0.579 4.690 -10.613 1.00 87.88 83 VAL A CA 1
ATOM 644 C C . VAL A 1 83 ? -1.561 5.861 -10.599 1.00 87.88 83 VAL A C 1
ATOM 646 O O . VAL A 1 83 ? -2.507 5.847 -9.808 1.00 87.88 83 VAL A O 1
ATOM 649 N N . LYS A 1 84 ? -1.391 6.848 -11.490 1.00 87.50 84 LYS A N 1
ATOM 650 C CA . LYS A 1 84 ? -2.303 7.997 -11.612 1.00 87.50 84 LYS A CA 1
ATOM 651 C C . LYS A 1 84 ? -3.717 7.541 -11.961 1.00 87.50 84 LYS A C 1
ATOM 653 O O . LYS A 1 84 ? -4.648 7.899 -11.250 1.00 87.50 84 LYS A O 1
ATOM 658 N N . ALA A 1 85 ? -3.873 6.695 -12.979 1.00 86.00 85 ALA A N 1
ATOM 659 C CA . ALA A 1 85 ? -5.171 6.165 -13.392 1.00 86.00 85 ALA A CA 1
ATOM 660 C C . ALA A 1 85 ? -5.862 5.381 -12.264 1.00 86.00 85 ALA A C 1
ATOM 662 O O . ALA A 1 85 ? -7.040 5.604 -11.982 1.00 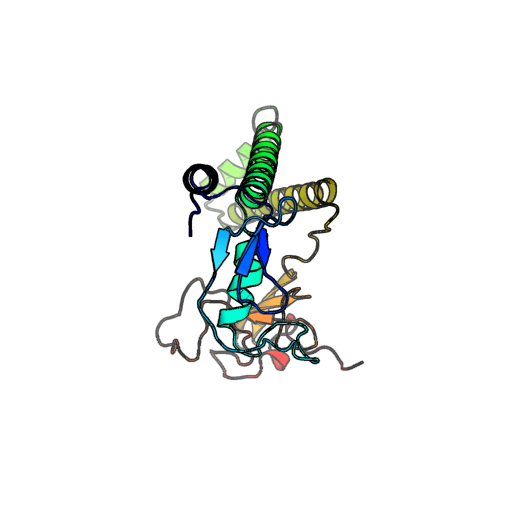86.00 85 ALA A O 1
ATOM 663 N N . SER A 1 86 ? -5.119 4.514 -11.568 1.00 81.00 86 SER A N 1
ATOM 664 C CA . SER A 1 86 ? -5.630 3.760 -10.418 1.00 81.00 86 SER A CA 1
ATOM 665 C C . SER A 1 86 ? -6.085 4.685 -9.284 1.00 81.00 86 SER A C 1
ATOM 667 O O . SER A 1 86 ? -7.190 4.528 -8.760 1.00 81.00 86 SER A O 1
ATOM 669 N N . THR A 1 87 ? -5.279 5.703 -8.966 1.00 80.69 87 THR A N 1
ATOM 670 C CA . THR A 1 87 ? -5.578 6.701 -7.927 1.00 80.69 87 THR A CA 1
ATOM 671 C C . THR A 1 87 ? -6.819 7.516 -8.277 1.00 80.69 87 THR A C 1
ATOM 673 O O . THR A 1 87 ? -7.724 7.629 -7.455 1.00 80.69 87 THR A O 1
ATOM 676 N N . THR A 1 88 ? -6.914 8.035 -9.504 1.00 82.88 88 THR A N 1
ATOM 677 C CA . THR A 1 88 ? -8.086 8.784 -9.976 1.00 82.88 88 THR A CA 1
ATOM 678 C C . THR A 1 88 ? -9.350 7.941 -9.899 1.00 82.88 88 THR A C 1
ATOM 680 O O . THR A 1 88 ? -10.368 8.414 -9.406 1.00 82.88 88 THR A O 1
ATOM 683 N N . ALA A 1 89 ? -9.286 6.680 -10.319 1.00 78.69 89 ALA A N 1
ATOM 684 C CA . ALA A 1 89 ? -10.434 5.793 -10.234 1.00 78.69 89 ALA A CA 1
ATOM 685 C C . ALA A 1 89 ? -10.781 5.410 -8.781 1.00 78.69 89 ALA A C 1
ATOM 687 O O . ALA A 1 89 ? -11.930 5.120 -8.495 1.00 78.69 89 ALA A O 1
ATOM 688 N N . CYS A 1 90 ? -9.829 5.405 -7.843 1.00 75.19 90 CYS A N 1
ATOM 689 C CA . CYS A 1 90 ? -10.130 5.247 -6.412 1.00 75.19 90 CYS A CA 1
ATOM 690 C C . CYS A 1 90 ? -10.852 6.485 -5.850 1.00 75.19 90 CYS A C 1
ATOM 692 O O . CYS A 1 90 ? -11.843 6.359 -5.139 1.00 75.19 90 CYS A O 1
ATOM 694 N N . ILE A 1 91 ? -10.397 7.689 -6.216 1.00 76.50 91 ILE A N 1
ATOM 695 C CA . ILE A 1 91 ? -11.050 8.948 -5.827 1.00 76.50 91 ILE A CA 1
ATOM 696 C C . ILE A 1 91 ? -12.472 9.015 -6.386 1.00 76.50 91 ILE A C 1
ATOM 698 O O . ILE A 1 91 ? -13.390 9.380 -5.658 1.00 76.50 91 ILE A O 1
ATOM 702 N N . ALA A 1 92 ? -12.657 8.644 -7.654 1.00 77.25 92 ALA A N 1
ATOM 703 C CA . ALA A 1 92 ? -13.969 8.615 -8.285 1.00 77.25 92 ALA A CA 1
ATOM 704 C C . ALA A 1 92 ? -14.925 7.651 -7.568 1.00 77.25 92 ALA A C 1
ATOM 706 O O . ALA A 1 92 ? -16.066 8.025 -7.333 1.00 77.25 92 ALA A O 1
ATOM 707 N N . ASP A 1 93 ? -14.455 6.467 -7.157 1.00 71.19 93 ASP A N 1
ATOM 708 C CA . ASP A 1 93 ? -15.263 5.523 -6.373 1.00 71.19 93 ASP A CA 1
ATOM 709 C C . ASP A 1 93 ? -15.686 6.132 -5.030 1.00 71.19 93 ASP A C 1
ATOM 711 O O . ASP A 1 93 ? -16.861 6.082 -4.682 1.00 71.19 93 ASP A O 1
ATOM 715 N N . VAL A 1 94 ? -14.756 6.771 -4.307 1.00 71.06 94 VAL A N 1
ATOM 716 C CA . VAL A 1 94 ? -15.057 7.450 -3.033 1.00 71.06 94 VAL A CA 1
ATOM 717 C C . VAL A 1 94 ? -16.064 8.588 -3.224 1.00 71.06 94 VAL A C 1
ATOM 719 O O . VAL A 1 94 ? -16.935 8.781 -2.385 1.00 71.06 94 VAL A O 1
ATOM 722 N N . GLN A 1 95 ? -15.957 9.346 -4.316 1.00 75.00 95 GLN A N 1
ATOM 723 C CA . GLN A 1 95 ? -16.881 10.441 -4.633 1.00 75.00 95 GLN A CA 1
ATOM 724 C C . GLN A 1 95 ? -18.241 9.953 -5.138 1.00 75.00 95 GLN A C 1
ATOM 726 O O . GLN A 1 95 ? -19.239 10.646 -4.964 1.00 75.00 95 GLN A O 1
ATOM 731 N N . ALA A 1 96 ? -18.280 8.789 -5.783 1.00 75.69 96 ALA A N 1
ATOM 732 C CA . ALA A 1 96 ? -19.505 8.151 -6.244 1.00 75.69 96 ALA A CA 1
ATOM 733 C C . ALA A 1 96 ? -20.244 7.419 -5.117 1.00 75.69 96 ALA A C 1
ATOM 735 O O . ALA A 1 96 ? -21.364 6.955 -5.345 1.00 75.69 96 ALA A O 1
ATOM 736 N N . GLU A 1 97 ? -19.648 7.308 -3.921 1.00 67.38 97 GLU A N 1
ATOM 737 C CA . GLU A 1 97 ? -20.356 6.806 -2.750 1.00 67.38 97 GLU A CA 1
ATOM 738 C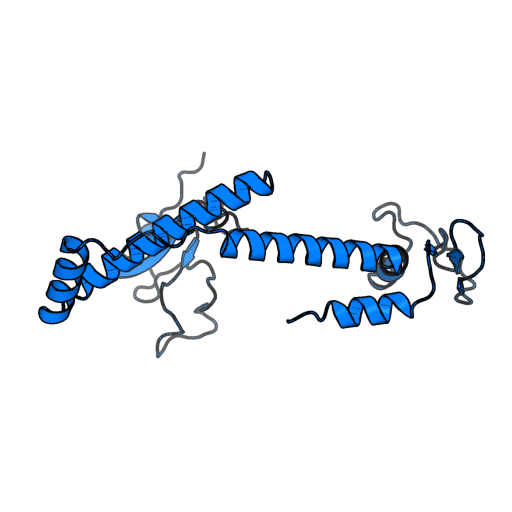 C . GLU A 1 97 ? -21.608 7.654 -2.527 1.00 67.38 97 GLU A C 1
ATOM 740 O O . GLU A 1 97 ? -21.504 8.869 -2.327 1.00 67.38 97 GLU A O 1
ATOM 745 N N . PRO A 1 98 ? -22.802 7.043 -2.552 1.00 65.44 98 PRO A N 1
ATOM 746 C CA . PRO A 1 98 ? -24.004 7.771 -2.217 1.00 65.44 98 PRO A CA 1
ATOM 747 C C . PRO A 1 98 ? -23.886 8.215 -0.760 1.00 65.44 98 PRO A C 1
ATOM 749 O O . PRO A 1 98 ? -23.797 7.385 0.150 1.00 65.44 98 PRO A O 1
ATOM 752 N N . GLU A 1 99 ? -23.899 9.528 -0.533 1.00 64.00 99 GLU A N 1
ATOM 753 C CA . GLU A 1 99 ? -24.174 10.048 0.800 1.00 64.00 99 GLU A CA 1
ATOM 754 C C . GLU A 1 99 ? -25.501 9.453 1.269 1.00 64.00 99 GLU A C 1
ATOM 756 O O . GLU A 1 99 ? -26.432 9.291 0.473 1.00 64.00 99 GLU A O 1
ATOM 761 N N . PHE A 1 100 ? -25.565 9.069 2.547 1.00 58.56 100 PHE A N 1
ATOM 762 C CA . PHE A 1 100 ? -26.756 8.441 3.102 1.00 58.56 100 PHE A CA 1
ATOM 763 C C . PHE A 1 100 ? -27.958 9.354 2.811 1.00 58.56 100 PHE A C 1
ATOM 765 O O . PHE A 1 100 ? -27.965 10.498 3.270 1.00 58.56 100 PHE A O 1
ATOM 772 N N . PRO A 1 101 ? -28.931 8.918 1.990 1.00 54.16 101 PRO A N 1
ATOM 773 C CA . PRO A 1 101 ? -29.974 9.818 1.541 1.00 54.16 101 PRO A CA 1
ATOM 774 C C . PRO A 1 101 ? -30.902 10.133 2.713 1.00 54.16 101 PRO A C 1
ATOM 776 O O . PRO A 1 101 ? -31.504 9.235 3.302 1.00 54.16 101 PRO A O 1
ATOM 779 N N . GLY A 1 102 ? -31.038 11.422 3.015 1.00 62.41 102 GLY A N 1
ATOM 780 C CA . GLY A 1 102 ? -31.922 11.926 4.062 1.00 62.41 102 GLY A CA 1
ATOM 781 C C . GLY A 1 102 ? -31.222 12.210 5.390 1.00 62.41 102 GLY A C 1
ATOM 782 O O . GLY A 1 102 ? -30.054 11.898 5.604 1.00 62.41 102 GLY A O 1
ATOM 783 N N . GLU A 1 103 ? -31.957 12.857 6.290 1.00 69.94 103 GLU A N 1
ATOM 784 C CA . GLU A 1 103 ? -31.481 13.112 7.646 1.00 69.94 103 GLU A CA 1
ATOM 785 C C . GLU A 1 103 ? -31.394 11.802 8.440 1.00 69.94 103 GLU A C 1
ATOM 787 O O . GLU A 1 103 ? -32.154 10.857 8.206 1.00 69.94 103 GLU A O 1
ATOM 792 N N . ALA A 1 104 ? -30.466 11.744 9.399 1.00 74.81 104 ALA A N 1
ATOM 793 C CA . ALA A 1 104 ? -30.362 10.610 10.307 1.00 74.81 104 ALA A CA 1
ATOM 794 C C . ALA A 1 104 ? -31.735 10.328 10.957 1.00 74.81 104 ALA A C 1
ATOM 796 O O . ALA A 1 104 ? -32.393 11.281 11.389 1.00 74.81 104 ALA A O 1
ATOM 797 N N . PRO A 1 105 ? -32.172 9.053 11.053 1.00 85.31 105 PRO A N 1
ATOM 798 C CA . PRO A 1 105 ? -33.486 8.711 11.585 1.00 85.31 105 PRO A CA 1
ATOM 799 C C . PRO A 1 105 ? -33.766 9.430 12.915 1.00 85.31 105 PRO A C 1
ATOM 801 O O . PRO A 1 105 ? -32.896 9.415 13.794 1.00 85.31 105 PRO A O 1
ATOM 804 N N . PRO A 1 106 ? -34.953 10.038 13.107 1.00 86.25 106 PRO A N 1
ATOM 805 C CA . PRO A 1 106 ? -35.245 10.835 14.301 1.00 86.25 106 PRO A CA 1
ATOM 806 C C . PRO A 1 106 ? -35.017 10.069 15.607 1.00 86.25 106 PRO A C 1
ATOM 808 O O . PRO A 1 106 ? -34.543 10.634 16.588 1.00 86.25 106 PRO A O 1
ATOM 811 N N . GLU A 1 107 ? -35.296 8.767 15.597 1.00 87.75 107 GLU A N 1
ATOM 812 C CA . GLU A 1 107 ? -35.088 7.843 16.716 1.00 87.75 107 GLU A CA 1
ATOM 813 C C . GLU A 1 107 ? -33.602 7.671 17.059 1.00 87.75 107 GLU A C 1
ATOM 815 O O . GLU A 1 107 ? -33.226 7.712 18.230 1.00 87.75 107 GLU A O 1
ATOM 820 N N . LEU A 1 108 ? -32.740 7.559 16.043 1.00 86.00 108 LEU A N 1
ATOM 821 C CA . LEU A 1 108 ? -31.290 7.486 16.224 1.00 86.00 108 LEU A CA 1
ATOM 822 C C . LEU A 1 108 ? -30.752 8.804 16.788 1.00 86.00 108 LEU A C 1
ATOM 824 O O . LEU A 1 108 ? -29.957 8.801 17.723 1.00 86.00 108 LEU A O 1
ATOM 828 N N . MET A 1 109 ? -31.221 9.937 16.263 1.00 89.50 109 MET A N 1
ATOM 829 C CA . MET A 1 109 ? -30.826 11.256 16.761 1.00 89.50 109 MET A CA 1
ATOM 830 C C . MET A 1 109 ? -31.306 11.504 18.192 1.00 89.50 109 MET A C 1
ATOM 832 O O . MET A 1 109 ? -30.563 12.073 18.991 1.00 89.50 109 MET A O 1
ATOM 836 N N . ALA A 1 110 ? -32.517 11.061 18.534 1.00 92.19 110 ALA A N 1
ATOM 837 C CA . ALA A 1 110 ? -33.036 11.116 19.896 1.00 92.19 110 ALA A CA 1
ATOM 838 C C . ALA A 1 110 ? -32.182 10.270 20.850 1.00 92.19 110 ALA A C 1
ATOM 840 O O . ALA A 1 110 ? -31.807 10.748 21.919 1.00 92.19 110 ALA A O 1
ATOM 841 N N . HIS A 1 111 ? -31.799 9.061 20.434 1.00 90.44 111 HIS A N 1
ATOM 842 C CA . HIS A 1 111 ? -30.932 8.191 21.220 1.00 90.44 111 HIS A CA 1
ATOM 843 C C . HIS A 1 111 ? -29.530 8.788 21.424 1.00 90.44 111 HIS A C 1
ATOM 845 O O . HIS A 1 111 ? -29.040 8.827 22.548 1.00 90.44 111 HIS A O 1
ATOM 851 N N . ILE A 1 112 ? -28.911 9.341 20.374 1.00 90.50 112 ILE A N 1
ATOM 852 C CA . ILE A 1 112 ? -27.605 10.014 20.477 1.00 90.50 112 ILE A CA 1
ATOM 853 C C . ILE A 1 112 ? -27.678 11.195 21.452 1.00 90.50 112 ILE A C 1
ATOM 855 O O . ILE A 1 112 ? -26.808 11.332 22.312 1.00 90.50 112 ILE A O 1
ATOM 859 N N . ARG A 1 113 ? -28.719 12.034 21.351 1.00 93.31 113 ARG A N 1
ATOM 860 C CA . ARG A 1 113 ? -28.930 13.159 22.278 1.00 93.31 113 ARG A CA 1
ATOM 861 C C . ARG A 1 113 ? -29.082 12.678 23.715 1.00 93.31 113 ARG A C 1
ATOM 863 O O . ARG A 1 113 ? -28.423 13.224 24.593 1.00 93.31 113 ARG A O 1
ATOM 870 N N . GLN A 1 114 ? -29.868 11.627 23.935 1.00 94.19 114 GLN A N 1
ATOM 871 C CA . GLN A 1 114 ? -30.032 11.026 25.253 1.00 94.19 114 GLN A CA 1
ATOM 872 C C . GLN A 1 114 ? -28.691 10.541 25.817 1.00 94.19 114 GLN A C 1
ATOM 874 O O . GLN A 1 114 ? -28.361 10.890 26.945 1.00 94.19 114 GLN A O 1
ATOM 879 N N . CYS A 1 115 ? -27.884 9.812 25.037 1.00 91.75 115 CYS A N 1
ATOM 880 C CA . CYS A 1 115 ? -26.561 9.364 25.479 1.00 91.75 115 CYS A CA 1
ATOM 881 C C . CYS A 1 115 ? -25.629 10.536 25.830 1.00 91.75 115 CYS A C 1
ATOM 883 O O . CYS A 1 115 ? -24.862 10.436 26.785 1.00 91.75 115 CYS A O 1
ATOM 885 N N . ILE A 1 116 ? -25.695 11.651 25.092 1.00 92.75 116 ILE A N 1
ATOM 886 C CA . ILE A 1 116 ? -24.919 12.865 25.393 1.00 92.75 116 ILE A CA 1
ATOM 887 C C . ILE A 1 116 ? -25.388 13.494 26.710 1.00 92.75 116 ILE A C 1
ATOM 889 O O . ILE A 1 116 ? -24.565 13.802 27.572 1.00 92.75 116 ILE A O 1
ATOM 893 N N . GLU A 1 117 ? -26.700 13.661 26.887 1.00 95.94 117 GLU A N 1
ATOM 894 C CA . GLU A 1 117 ? -27.294 14.242 28.096 1.00 95.94 117 GLU A CA 1
ATOM 895 C C . GLU A 1 117 ? -26.982 13.408 29.343 1.00 95.94 117 GLU A C 1
ATOM 897 O O . GLU A 1 117 ? -26.626 13.958 30.388 1.00 95.94 117 GLU A O 1
ATOM 902 N N . THR A 1 118 ? -27.046 12.079 29.231 1.00 95.31 118 THR A N 1
ATOM 903 C CA . THR A 1 118 ? -26.737 11.155 30.331 1.00 95.31 118 THR A CA 1
ATOM 904 C C . THR A 1 118 ? -25.246 10.856 30.477 1.00 95.31 118 THR A C 1
ATOM 906 O O . THR A 1 118 ? -24.879 10.102 31.377 1.00 95.31 118 THR A O 1
ATOM 909 N N . LYS A 1 119 ? -24.384 11.425 29.620 1.00 92.44 119 LYS A N 1
ATOM 910 C CA . LYS A 1 119 ? -22.937 11.141 29.551 1.00 92.44 119 LYS A CA 1
ATOM 911 C C . LYS A 1 119 ? -22.617 9.643 29.449 1.00 92.44 119 LYS A C 1
ATOM 913 O O . LYS A 1 119 ? -21.660 9.155 30.047 1.00 92.44 119 LYS A O 1
ATOM 918 N N . ASP A 1 120 ? -23.423 8.906 28.693 1.00 90.25 120 ASP A N 1
ATOM 919 C CA . ASP A 1 120 ? -23.198 7.486 28.431 1.00 90.25 120 ASP A CA 1
ATOM 920 C C . ASP A 1 120 ? -22.167 7.300 27.307 1.00 90.25 120 ASP A C 1
ATOM 922 O O . ASP A 1 120 ? -22.484 7.057 26.138 1.00 90.25 120 ASP A O 1
ATOM 926 N N . GLU A 1 121 ? -20.895 7.440 27.677 1.00 86.50 121 GLU A N 1
ATOM 927 C CA . GLU A 1 121 ? -19.758 7.292 26.767 1.00 86.50 121 GLU A CA 1
ATOM 928 C C . GLU A 1 121 ? -19.662 5.884 26.162 1.00 86.50 121 GLU A C 1
ATOM 930 O O . GLU A 1 121 ? -19.212 5.734 25.026 1.00 86.50 121 GLU A O 1
ATOM 935 N N . GLN A 1 122 ? -20.109 4.843 26.875 1.00 82.56 122 GLN A N 1
ATOM 936 C CA . GLN A 1 122 ? -20.020 3.461 26.393 1.00 82.56 122 GLN A CA 1
ATOM 937 C C . GLN A 1 122 ? -20.932 3.232 25.190 1.00 82.56 122 GLN A C 1
ATOM 939 O O . GLN A 1 122 ? -20.489 2.671 24.184 1.00 82.56 122 GLN A O 1
ATOM 944 N N . SER A 1 123 ? -22.173 3.716 25.256 1.00 79.31 123 SER A N 1
ATOM 945 C CA . SER A 1 123 ? -23.118 3.616 24.140 1.00 79.31 123 SER A CA 1
ATOM 946 C C . SER A 1 123 ? -22.653 4.427 22.926 1.00 79.31 123 SER A C 1
ATOM 948 O O . SER A 1 123 ? -22.712 3.934 21.796 1.00 79.31 123 SER A O 1
ATOM 950 N N . LEU A 1 124 ? -22.091 5.623 23.141 1.00 79.38 124 LEU A N 1
ATOM 951 C CA . LEU A 1 124 ? -21.508 6.439 22.067 1.00 79.38 124 LEU A CA 1
ATOM 952 C C . LEU A 1 124 ? -20.319 5.735 21.392 1.00 79.38 124 LEU A C 1
ATOM 954 O O . LEU A 1 124 ? -20.279 5.613 20.165 1.00 79.38 124 LEU A O 1
ATOM 958 N N . ILE A 1 125 ? -19.382 5.203 22.182 1.00 78.12 125 ILE A N 1
ATOM 959 C CA . ILE A 1 125 ? -18.225 4.452 21.674 1.00 78.12 125 ILE A CA 1
ATOM 960 C C . ILE A 1 125 ? -18.679 3.199 20.920 1.00 78.12 125 ILE A C 1
ATOM 962 O O . ILE A 1 125 ? -18.108 2.863 19.880 1.00 78.12 125 ILE A O 1
ATOM 966 N N . GLN A 1 126 ? -19.703 2.501 21.412 1.00 74.50 126 GLN A N 1
ATOM 967 C CA . GLN A 1 126 ? -20.228 1.309 20.757 1.00 74.50 126 GLN A CA 1
ATOM 968 C C . GLN A 1 126 ? -20.835 1.634 19.385 1.00 74.50 126 GLN A C 1
ATOM 970 O O . GLN A 1 126 ? -20.528 0.941 18.412 1.00 74.50 126 GLN A O 1
ATOM 975 N N . MET A 1 127 ? -21.618 2.712 19.272 1.00 77.69 127 MET A N 1
ATOM 976 C CA . MET A 1 127 ? -22.149 3.172 17.982 1.00 77.69 127 MET A CA 1
ATOM 977 C C . MET A 1 127 ? -21.025 3.540 17.004 1.00 77.69 127 MET A C 1
ATOM 979 O O . MET A 1 127 ? -21.052 3.114 15.847 1.00 77.69 127 MET A O 1
ATOM 983 N N . MET A 1 128 ? -19.987 4.242 17.474 1.00 75.81 128 MET A N 1
ATOM 984 C CA . MET A 1 128 ? -18.811 4.558 16.654 1.00 75.81 128 MET A CA 1
ATOM 985 C C . MET A 1 128 ? -18.098 3.293 16.160 1.00 75.81 128 MET A C 1
ATOM 987 O O . MET A 1 128 ? -17.750 3.194 14.983 1.00 75.81 128 MET A O 1
ATOM 991 N N . ARG A 1 129 ? -17.913 2.291 17.028 1.00 72.75 129 ARG A N 1
ATOM 992 C CA . ARG A 1 129 ? -17.296 1.007 16.651 1.00 72.75 129 ARG A CA 1
ATOM 993 C C . ARG A 1 129 ? -18.104 0.272 15.589 1.00 72.75 129 ARG A C 1
ATOM 995 O O . ARG A 1 129 ? -17.514 -0.270 14.656 1.00 72.75 129 ARG A O 1
ATOM 1002 N N . MET A 1 130 ? -19.431 0.256 15.713 1.00 65.94 130 MET A N 1
ATOM 1003 C CA . MET A 1 130 ? -20.308 -0.375 14.725 1.00 65.94 130 MET A CA 1
ATOM 1004 C C . MET A 1 130 ? -20.214 0.318 13.366 1.00 65.94 130 MET A C 1
ATOM 1006 O O . MET A 1 130 ? -20.022 -0.363 12.360 1.00 65.94 130 MET A O 1
ATOM 1010 N N . ALA A 1 131 ? -20.259 1.654 13.343 1.00 73.56 131 ALA A N 1
ATOM 1011 C CA . ALA A 1 131 ? -20.095 2.431 12.117 1.00 73.56 131 ALA A CA 1
ATOM 1012 C C . ALA A 1 131 ? -18.752 2.122 11.436 1.00 73.56 131 ALA A C 1
ATOM 1014 O O . ALA A 1 131 ? -18.719 1.751 10.265 1.00 73.56 131 ALA A O 1
ATOM 1015 N N . VAL A 1 132 ? -17.648 2.160 12.190 1.00 72.44 132 VAL A N 1
ATOM 1016 C CA . VAL A 1 132 ? -16.311 1.823 11.674 1.00 72.44 132 VAL A CA 1
ATOM 1017 C C . VAL A 1 132 ? -16.253 0.387 11.151 1.00 72.44 132 VAL A C 1
ATOM 1019 O O . VAL A 1 132 ? -15.674 0.144 10.092 1.00 72.44 132 VAL A O 1
ATOM 1022 N N . SER A 1 133 ? -16.854 -0.572 11.860 1.00 65.50 133 SER A N 1
ATOM 1023 C CA . SER A 1 133 ? -16.842 -1.978 11.448 1.00 65.50 133 SER A CA 1
ATOM 1024 C C . SER A 1 133 ? -17.583 -2.206 10.132 1.00 65.50 133 SER A C 1
ATOM 1026 O O . SER A 1 133 ? -17.104 -2.970 9.292 1.00 65.50 133 SER A O 1
ATOM 1028 N N . ILE A 1 134 ? -18.739 -1.566 9.949 1.00 63.47 134 ILE A N 1
ATOM 1029 C CA . ILE A 1 134 ? -19.534 -1.671 8.720 1.00 63.47 134 ILE A CA 1
ATOM 1030 C C . ILE A 1 134 ? -18.774 -1.028 7.557 1.00 63.47 134 ILE A C 1
ATOM 1032 O O . ILE A 1 134 ? -18.606 -1.659 6.513 1.00 63.47 134 ILE A O 1
ATOM 1036 N N . THR A 1 135 ? -18.224 0.173 7.760 1.00 71.69 135 THR A N 1
ATOM 1037 C CA . THR A 1 135 ? -17.424 0.871 6.743 1.00 71.69 135 THR A CA 1
ATOM 1038 C C . THR A 1 135 ? -16.198 0.058 6.335 1.00 71.69 135 THR A C 1
ATOM 1040 O O . THR A 1 135 ? -15.924 -0.098 5.146 1.00 71.69 135 THR A O 1
ATOM 1043 N N . LYS A 1 136 ? -15.484 -0.535 7.302 1.00 66.94 136 LYS A N 1
ATOM 1044 C CA . LYS A 1 136 ? -14.325 -1.397 7.031 1.00 66.94 136 LYS A CA 1
ATOM 1045 C C . LYS A 1 136 ? -14.705 -2.589 6.153 1.00 66.94 136 LYS A C 1
ATOM 1047 O O . LYS A 1 136 ? -14.006 -2.859 5.180 1.00 66.94 136 LYS A O 1
ATOM 1052 N N . LYS A 1 137 ? -15.811 -3.271 6.469 1.00 65.06 137 LYS A N 1
ATOM 1053 C CA . LYS A 1 137 ? -16.301 -4.412 5.685 1.00 65.06 137 LYS A CA 1
ATOM 1054 C C . LYS A 1 137 ? -16.649 -3.999 4.251 1.00 65.06 137 LYS A C 1
ATOM 1056 O O . LYS A 1 137 ? -16.196 -4.643 3.310 1.00 65.06 137 LYS A O 1
ATOM 1061 N N . GLY A 1 138 ? -17.360 -2.883 4.082 1.00 69.94 138 GLY A N 1
ATOM 1062 C CA . GLY A 1 138 ? -17.712 -2.366 2.758 1.00 69.94 138 GLY A CA 1
ATOM 1063 C C . GLY A 1 138 ? -16.492 -1.985 1.911 1.00 69.94 138 GLY A C 1
ATOM 1064 O O . GLY A 1 138 ? -16.481 -2.226 0.708 1.00 69.94 138 GLY A O 1
ATOM 1065 N N . ILE A 1 139 ? -15.435 -1.434 2.517 1.00 72.00 139 ILE A N 1
ATOM 1066 C CA . ILE A 1 139 ? -14.163 -1.174 1.817 1.00 72.00 139 ILE A CA 1
ATOM 1067 C C . ILE A 1 139 ? -13.498 -2.494 1.399 1.00 72.00 139 ILE A C 1
ATOM 1069 O O . ILE A 1 139 ? -12.981 -2.601 0.285 1.00 72.00 139 ILE A O 1
ATOM 1073 N N . GLN A 1 140 ? -13.530 -3.510 2.269 1.00 66.75 140 GLN A N 1
ATOM 1074 C CA . GLN A 1 140 ? -12.937 -4.820 1.992 1.00 66.75 140 GLN A CA 1
ATOM 1075 C C . GLN A 1 140 ? -13.562 -5.522 0.788 1.00 66.75 140 GLN A C 1
ATOM 1077 O O . GLN A 1 140 ? -12.840 -5.961 -0.109 1.00 66.75 140 GLN A O 1
ATOM 1082 N N . GLU A 1 141 ? -14.891 -5.575 0.741 1.00 68.06 141 GLU A N 1
ATOM 1083 C CA . GLU A 1 141 ? -15.646 -6.193 -0.354 1.00 68.06 141 GLU A CA 1
ATOM 1084 C C . GLU A 1 141 ? -15.359 -5.510 -1.701 1.00 68.06 141 GLU A C 1
ATOM 1086 O O . GLU A 1 141 ? -15.166 -6.182 -2.715 1.00 68.06 141 GLU A O 1
ATOM 1091 N N . ARG A 1 142 ? -15.243 -4.177 -1.713 1.00 72.06 142 ARG A N 1
ATOM 1092 C CA . ARG A 1 142 ? -14.975 -3.401 -2.935 1.00 72.06 142 ARG A CA 1
ATOM 1093 C C . ARG A 1 142 ? -13.562 -3.594 -3.470 1.00 72.06 142 ARG A C 1
ATOM 1095 O O . ARG A 1 142 ? -13.387 -3.787 -4.673 1.00 72.06 142 ARG A O 1
ATOM 1102 N N . ILE A 1 143 ? -12.552 -3.580 -2.598 1.00 68.62 143 ILE A N 1
ATOM 1103 C CA . ILE A 1 143 ? -11.167 -3.854 -3.013 1.00 68.62 143 ILE A CA 1
ATOM 1104 C C . ILE A 1 143 ? -11.072 -5.266 -3.598 1.00 68.62 143 ILE A C 1
ATOM 1106 O O . ILE A 1 143 ? -10.455 -5.441 -4.652 1.00 68.62 143 ILE A O 1
ATOM 1110 N N . ALA A 1 144 ? -11.722 -6.248 -2.966 1.00 65.38 144 ALA A N 1
ATOM 1111 C CA . ALA A 1 144 ? -11.759 -7.617 -3.465 1.00 65.38 144 ALA A CA 1
ATOM 1112 C C . ALA A 1 144 ? -12.423 -7.715 -4.846 1.00 65.38 144 ALA A C 1
ATOM 1114 O O . ALA A 1 144 ? -11.842 -8.299 -5.761 1.00 65.38 144 ALA A O 1
ATOM 1115 N N . ALA A 1 145 ? -13.583 -7.076 -5.032 1.00 66.50 145 ALA A N 1
ATOM 1116 C CA . ALA A 1 145 ? -14.289 -7.051 -6.313 1.00 66.50 145 ALA A CA 1
ATOM 1117 C C . ALA A 1 145 ? -13.465 -6.410 -7.444 1.00 66.50 145 ALA A C 1
ATOM 1119 O O . ALA A 1 145 ? -13.513 -6.867 -8.584 1.00 66.50 145 ALA A O 1
ATOM 1120 N N . ARG A 1 146 ? -12.692 -5.361 -7.138 1.00 67.06 146 ARG A N 1
ATOM 1121 C CA . ARG A 1 146 ? -11.953 -4.581 -8.140 1.00 67.06 146 ARG A CA 1
ATOM 1122 C C . ARG A 1 146 ? -10.595 -5.170 -8.506 1.00 67.06 146 ARG A C 1
ATOM 1124 O O . ARG A 1 146 ? -10.174 -5.080 -9.655 1.00 67.06 146 ARG A O 1
ATOM 1131 N N . THR A 1 147 ? -9.881 -5.718 -7.529 1.00 65.56 147 THR A N 1
ATOM 1132 C CA . THR A 1 147 ? -8.505 -6.200 -7.726 1.00 65.56 147 THR A CA 1
ATOM 1133 C C . THR A 1 147 ? -8.428 -7.707 -7.943 1.00 65.56 147 THR A C 1
ATOM 1135 O O . THR A 1 147 ? -7.380 -8.206 -8.343 1.00 65.56 147 THR A O 1
ATOM 1138 N N . GLY A 1 148 ? -9.503 -8.448 -7.648 1.00 60.81 148 GLY A N 1
ATOM 1139 C CA . GLY A 1 148 ? -9.476 -9.910 -7.577 1.00 60.81 148 GLY A CA 1
ATOM 1140 C C . GLY A 1 148 ? -8.647 -10.450 -6.404 1.00 60.81 148 GLY A C 1
ATOM 1141 O O . GLY A 1 148 ? -8.533 -11.662 -6.238 1.00 60.81 148 GLY A O 1
ATOM 1142 N N . ILE A 1 149 ? -8.071 -9.569 -5.578 1.00 57.62 149 ILE A N 1
ATOM 1143 C CA . ILE A 1 149 ? -7.314 -9.922 -4.383 1.00 57.62 149 ILE A CA 1
ATOM 1144 C C . ILE A 1 149 ? -8.290 -9.887 -3.214 1.00 57.62 149 ILE A C 1
ATOM 1146 O O . ILE A 1 149 ? -8.723 -8.813 -2.796 1.00 57.62 149 ILE A O 1
ATOM 1150 N N . SER A 1 150 ? -8.628 -11.055 -2.662 1.00 52.09 150 SER A N 1
ATOM 1151 C CA . SER A 1 150 ? -9.329 -11.086 -1.379 1.00 52.09 150 SER A CA 1
ATOM 1152 C C . SER A 1 150 ? -8.445 -10.422 -0.330 1.00 52.09 150 SER A C 1
ATOM 1154 O O . SER A 1 150 ? -7.316 -10.849 -0.090 1.00 52.09 150 SER A O 1
ATOM 1156 N N . ILE A 1 151 ? -8.962 -9.354 0.274 1.00 56.81 151 ILE A N 1
ATOM 1157 C CA . ILE A 1 151 ? -8.312 -8.683 1.399 1.00 56.81 151 ILE A CA 1
ATOM 1158 C C . ILE A 1 151 ? -8.892 -9.107 2.752 1.00 56.81 151 ILE A C 1
ATOM 1160 O O . ILE A 1 151 ? -8.603 -8.493 3.789 1.00 56.81 151 ILE A O 1
ATOM 1164 N N . GLU A 1 152 ? -9.688 -10.180 2.757 1.00 48.53 152 GLU A N 1
ATOM 1165 C CA . GLU A 1 152 ? -9.972 -10.926 3.976 1.00 48.53 152 GLU A CA 1
ATOM 1166 C C . GLU A 1 152 ? -8.648 -11.411 4.573 1.00 48.53 152 GLU A C 1
ATOM 1168 O O . GLU A 1 152 ? -7.818 -12.019 3.901 1.00 48.53 152 GLU A O 1
ATOM 1173 N N . GLY A 1 153 ? -8.415 -11.076 5.840 1.00 48.94 153 GLY A N 1
ATOM 1174 C CA . GLY A 1 153 ? -7.193 -11.467 6.530 1.00 48.94 153 GLY A CA 1
ATOM 1175 C C . GLY A 1 153 ? -5.973 -10.569 6.311 1.00 48.94 153 GLY A C 1
ATOM 1176 O O . GLY A 1 153 ? -4.930 -10.941 6.812 1.00 48.94 153 GLY A O 1
ATOM 1177 N N . ILE A 1 154 ? -6.039 -9.381 5.676 1.00 48.44 154 ILE A N 1
ATOM 1178 C CA . ILE A 1 154 ? -4.908 -8.404 5.727 1.00 48.44 154 ILE A CA 1
ATOM 1179 C C . ILE A 1 154 ? -4.636 -7.908 7.159 1.00 48.44 154 ILE A C 1
ATOM 1181 O O . ILE A 1 154 ? -3.515 -7.532 7.516 1.00 48.44 154 ILE A O 1
ATOM 1185 N N . PHE A 1 155 ? -5.670 -7.926 7.990 1.00 50.47 155 PHE A N 1
ATOM 1186 C CA . PHE A 1 155 ? -5.581 -7.676 9.418 1.00 50.47 155 PHE A CA 1
ATOM 1187 C C . PHE A 1 155 ? -6.002 -8.960 10.117 1.00 50.47 155 PHE A C 1
ATOM 1189 O O . PHE A 1 155 ? -7.117 -9.430 9.871 1.00 50.47 155 PHE A O 1
ATOM 1196 N N . GLY A 1 156 ? -5.135 -9.524 10.962 1.00 57.56 156 GLY A N 1
ATOM 1197 C CA . GLY A 1 156 ? -5.547 -10.633 11.811 1.00 57.56 156 GLY A CA 1
ATOM 1198 C C . GLY A 1 156 ? -6.685 -10.190 12.732 1.00 57.56 156 GLY A C 1
ATOM 1199 O O . GLY A 1 156 ? -6.870 -8.996 13.014 1.00 57.56 156 GLY A O 1
ATOM 1200 N N . ARG A 1 157 ? -7.497 -11.141 13.194 1.00 75.44 157 ARG A N 1
ATOM 1201 C CA . ARG A 1 157 ? -8.591 -10.835 14.119 1.00 75.44 157 ARG A CA 1
ATOM 1202 C C . ARG A 1 157 ? -7.993 -10.487 15.477 1.00 75.44 157 ARG A C 1
ATOM 1204 O O . ARG A 1 157 ? -7.531 -11.374 16.186 1.00 75.44 157 ARG A O 1
ATOM 1211 N N . VAL A 1 158 ? -8.021 -9.212 15.855 1.00 79.06 158 VAL A N 1
ATOM 1212 C CA . VAL A 1 158 ? -7.556 -8.779 17.177 1.00 79.06 158 VAL A CA 1
ATOM 1213 C C . VAL A 1 158 ? -8.633 -9.054 18.220 1.00 79.06 158 VAL A C 1
ATOM 1215 O O . VAL A 1 158 ? -9.732 -8.506 18.154 1.00 79.06 158 VAL A O 1
ATOM 1218 N N . VAL A 1 159 ? -8.301 -9.892 19.195 1.00 85.56 159 VAL A N 1
ATOM 1219 C CA . VAL A 1 159 ? -9.109 -10.161 20.385 1.00 85.56 159 VAL A CA 1
ATOM 1220 C C . VAL A 1 159 ? -8.477 -9.437 21.567 1.00 85.56 159 VAL A C 1
ATOM 1222 O O . VAL A 1 159 ? -7.263 -9.491 21.744 1.00 85.56 159 VAL A O 1
ATOM 1225 N N . ARG A 1 160 ? -9.290 -8.748 22.372 1.00 87.38 160 ARG A N 1
ATOM 1226 C CA . ARG A 1 160 ? -8.849 -8.211 23.664 1.00 87.38 160 ARG A CA 1
ATOM 1227 C C . ARG A 1 160 ? -9.041 -9.280 24.726 1.00 87.38 160 ARG A C 1
ATOM 1229 O O . ARG A 1 160 ? -10.134 -9.826 24.841 1.00 87.38 160 ARG A O 1
ATOM 1236 N N . ASP A 1 161 ? -7.989 -9.551 25.473 1.00 91.75 161 ASP A N 1
ATOM 1237 C CA . ASP A 1 161 ? -7.966 -10.520 26.557 1.00 91.75 161 ASP A CA 1
ATOM 1238 C C . ASP A 1 161 ? -7.113 -9.956 27.707 1.00 91.75 161 ASP A C 1
ATOM 1240 O O . ASP A 1 161 ? -6.667 -8.802 27.673 1.00 91.75 161 ASP A O 1
ATOM 1244 N N . GLN A 1 162 ? -6.896 -10.746 28.748 1.00 93.81 162 GLN A N 1
ATOM 1245 C CA . GLN A 1 162 ? -6.108 -10.343 29.899 1.00 93.81 162 GLN A CA 1
ATOM 1246 C C . GLN A 1 162 ? -5.273 -11.498 30.439 1.00 93.81 162 GLN A C 1
ATOM 1248 O O . GLN A 1 162 ? -5.655 -12.665 30.376 1.00 93.81 162 GLN A O 1
ATOM 1253 N N . CYS A 1 163 ? -4.120 -11.153 31.002 1.00 94.56 163 CYS A N 1
ATOM 1254 C CA . CYS A 1 163 ? -3.341 -12.062 31.828 1.00 94.56 163 CYS A CA 1
ATOM 1255 C C . CYS A 1 163 ? -4.141 -12.435 33.084 1.00 94.56 163 CYS A C 1
ATOM 1257 O O . CYS A 1 163 ? -4.963 -11.654 33.568 1.00 94.56 163 CYS A O 1
ATOM 1259 N N . SER A 1 164 ? -3.830 -13.580 33.686 1.00 94.19 164 SER A N 1
ATOM 1260 C CA . SER A 1 164 ? -4.372 -14.004 34.983 1.00 94.19 164 SER A CA 1
ATOM 1261 C C . SER A 1 164 ? -4.180 -12.967 36.104 1.00 94.19 164 SER A C 1
ATOM 1263 O O . SER A 1 164 ? -4.982 -12.913 37.031 1.00 94.19 164 SER A O 1
ATOM 1265 N N . CYS A 1 165 ? -3.167 -12.095 36.008 1.00 92.75 165 CYS A N 1
ATOM 1266 C CA . CYS A 1 165 ? -2.936 -10.981 36.939 1.00 92.75 165 CYS A CA 1
ATOM 1267 C C . CYS A 1 165 ? -3.765 -9.707 36.639 1.00 92.75 165 CYS A C 1
ATOM 1269 O O . CYS A 1 165 ? -3.549 -8.654 37.258 1.00 92.75 165 CYS A O 1
ATOM 1271 N N . GLY A 1 166 ? -4.680 -9.789 35.668 1.00 90.88 166 GLY A N 1
ATOM 1272 C CA . GLY A 1 166 ? -5.555 -8.709 35.210 1.00 90.88 166 GLY A CA 1
ATOM 1273 C C . GLY A 1 166 ? -4.916 -7.742 34.211 1.00 90.88 166 GLY A C 1
ATOM 1274 O O . GLY A 1 166 ? -5.526 -6.731 33.884 1.00 90.88 166 GLY A O 1
ATOM 1275 N N . GLU A 1 167 ? -3.693 -8.008 33.745 1.00 90.81 167 GLU A N 1
ATOM 1276 C CA . GLU A 1 167 ? -3.014 -7.130 32.785 1.00 90.81 167 GLU A CA 1
ATOM 1277 C C . GLU A 1 167 ? -3.630 -7.260 31.379 1.00 90.81 167 GLU A C 1
ATOM 1279 O O . GLU A 1 167 ? -3.654 -8.378 30.855 1.00 90.81 167 GLU A O 1
ATOM 1284 N N . PRO A 1 168 ? -4.097 -6.168 30.745 1.00 89.88 168 PRO A N 1
ATOM 1285 C CA . PRO A 1 168 ? -4.720 -6.229 29.426 1.00 89.88 168 PRO A CA 1
ATOM 1286 C C . PRO A 1 168 ? -3.710 -6.586 28.328 1.00 89.88 168 PRO A C 1
ATOM 1288 O O . PRO A 1 168 ? -2.648 -5.975 28.207 1.00 89.88 168 PRO A O 1
ATOM 1291 N N . ILE A 1 169 ? -4.064 -7.562 27.490 1.00 89.19 169 ILE A N 1
ATOM 1292 C CA . ILE A 1 169 ? -3.251 -8.034 26.363 1.00 89.19 169 ILE A CA 1
ATOM 1293 C C . ILE A 1 169 ? -4.159 -8.212 25.144 1.00 89.19 169 ILE A C 1
ATOM 1295 O O . ILE A 1 169 ? -5.196 -8.866 25.201 1.00 89.19 169 ILE A O 1
ATOM 1299 N N . SER A 1 170 ? -3.766 -7.639 24.009 1.00 87.69 170 SER A N 1
ATOM 1300 C CA . SER A 1 170 ? -4.435 -7.887 22.732 1.00 87.69 170 SER A CA 1
ATOM 1301 C C . SER A 1 170 ? -3.747 -9.025 21.991 1.00 87.69 170 SER A C 1
ATOM 1303 O O . SER A 1 170 ? -2.526 -9.139 22.008 1.00 87.69 170 SER A O 1
ATOM 1305 N N . VAL A 1 171 ? -4.521 -9.878 21.328 1.00 87.00 171 VAL A N 1
ATOM 1306 C CA . VAL A 1 171 ? -4.007 -11.010 20.556 1.00 87.00 171 VAL A CA 1
ATOM 1307 C C . VAL A 1 171 ? -4.537 -10.918 19.137 1.00 87.00 171 VAL A C 1
ATOM 1309 O O . VAL A 1 171 ? -5.733 -11.056 18.902 1.00 87.00 171 VAL A O 1
ATOM 1312 N N . GLU A 1 172 ? -3.641 -10.689 18.183 1.00 84.31 172 GLU A N 1
ATOM 1313 C CA . GLU A 1 172 ? -3.940 -10.834 16.761 1.00 84.31 172 GLU A CA 1
ATOM 1314 C C . GLU A 1 172 ? -3.934 -12.331 16.420 1.00 84.31 172 GLU A C 1
ATOM 1316 O O . GLU A 1 172 ? -2.892 -12.987 16.472 1.00 84.31 172 GLU A O 1
ATOM 1321 N N . LEU A 1 173 ? -5.115 -12.878 16.137 1.00 84.00 173 LEU A N 1
ATOM 1322 C CA . LEU A 1 173 ? -5.316 -14.248 15.671 1.00 84.00 173 LEU A CA 1
ATOM 1323 C C . LEU A 1 173 ? -5.207 -14.302 14.147 1.00 84.00 173 LEU A C 1
ATOM 1325 O O . LEU A 1 173 ? -5.561 -13.333 13.471 1.00 84.00 173 LEU A O 1
ATOM 1329 N N . ASP A 1 174 ? -4.737 -15.437 13.628 1.00 78.31 174 ASP A N 1
ATOM 1330 C CA . ASP A 1 174 ? -4.569 -15.678 12.191 1.00 78.31 174 ASP A CA 1
ATOM 1331 C C . ASP A 1 174 ? -3.763 -14.564 11.507 1.00 78.31 174 ASP A C 1
ATOM 1333 O O . ASP A 1 174 ? -4.117 -14.073 10.436 1.00 78.31 174 ASP A O 1
ATOM 1337 N N . CYS A 1 175 ? -2.684 -14.120 12.161 1.00 71.00 175 CYS A N 1
ATOM 1338 C CA . CYS A 1 175 ? -1.873 -13.013 11.680 1.00 71.00 175 CYS A CA 1
ATOM 1339 C C . CYS A 1 175 ? -1.323 -13.345 10.275 1.00 71.00 175 CYS A C 1
ATOM 1341 O O . CYS A 1 175 ? -0.607 -14.339 10.111 1.00 71.00 175 CYS A O 1
ATOM 1343 N N . PRO A 1 176 ? -1.614 -12.520 9.253 1.00 64.25 176 PRO A N 1
ATOM 1344 C CA . PRO A 1 176 ? -1.162 -12.751 7.876 1.00 64.25 176 PRO A CA 1
ATOM 1345 C C . PRO A 1 176 ? 0.317 -12.415 7.669 1.00 64.25 176 PRO A C 1
ATOM 1347 O O . PRO A 1 176 ? 0.894 -12.713 6.624 1.00 64.25 176 PRO A O 1
ATOM 1350 N N . ARG A 1 177 ? 0.932 -11.733 8.643 1.00 66.56 177 ARG A N 1
ATOM 1351 C CA . ARG A 1 177 ? 2.338 -11.329 8.607 1.00 66.56 177 ARG A CA 1
ATOM 1352 C C . ARG A 1 177 ? 3.207 -12.462 9.134 1.00 66.56 177 ARG A C 1
ATOM 1354 O O . ARG A 1 177 ? 2.746 -13.340 9.855 1.00 66.56 177 ARG A O 1
ATOM 1361 N N . ARG A 1 178 ? 4.504 -12.406 8.829 1.00 62.59 178 ARG A N 1
ATOM 1362 C CA . ARG A 1 178 ? 5.485 -13.315 9.429 1.00 62.59 178 ARG A CA 1
ATOM 1363 C C . ARG A 1 178 ? 5.480 -13.137 10.952 1.00 62.59 178 ARG A C 1
ATOM 1365 O O . ARG A 1 178 ? 5.954 -12.121 11.457 1.00 62.59 178 ARG A O 1
ATOM 1372 N N . THR A 1 179 ? 4.954 -14.122 11.669 1.00 70.12 179 THR A N 1
ATOM 1373 C CA . THR A 1 179 ? 4.990 -14.201 13.132 1.00 70.12 179 THR A CA 1
ATOM 1374 C C . THR A 1 179 ? 6.127 -15.103 13.591 1.00 70.12 179 THR A C 1
ATOM 1376 O O . THR A 1 179 ? 6.548 -16.010 12.879 1.00 70.12 179 THR A O 1
ATOM 1379 N N . ILE A 1 180 ? 6.632 -14.857 14.803 1.00 75.00 180 ILE A N 1
ATOM 1380 C CA . ILE A 1 180 ? 7.600 -15.755 15.456 1.00 75.00 180 ILE A CA 1
ATOM 1381 C C . ILE A 1 180 ? 6.910 -17.060 15.880 1.00 75.00 180 ILE A C 1
ATOM 1383 O O . ILE A 1 180 ? 7.524 -18.123 15.860 1.00 75.00 180 ILE A O 1
ATOM 1387 N N . ARG A 1 181 ? 5.625 -16.987 16.249 1.00 79.69 181 ARG A N 1
ATOM 1388 C CA . ARG A 1 181 ? 4.828 -18.153 16.635 1.00 79.69 181 ARG A CA 1
ATOM 1389 C C . ARG A 1 181 ? 4.293 -18.881 15.403 1.00 79.69 181 ARG A C 1
ATOM 1391 O O . ARG A 1 181 ? 3.798 -18.240 14.474 1.00 79.69 181 ARG A O 1
ATOM 1398 N N . THR A 1 182 ? 4.370 -20.210 15.424 1.00 84.06 182 THR A N 1
ATOM 1399 C CA . THR A 1 182 ? 3.899 -21.111 14.357 1.00 84.06 182 THR A CA 1
ATOM 1400 C C . THR A 1 182 ? 2.378 -21.158 14.247 1.00 84.06 182 THR A C 1
ATOM 1402 O O . THR A 1 182 ? 1.849 -21.320 13.154 1.00 84.06 182 THR A O 1
ATOM 1405 N N . ASP A 1 183 ? 1.672 -20.923 15.352 1.00 85.88 183 ASP A N 1
ATOM 1406 C CA . ASP A 1 183 ? 0.208 -20.877 15.422 1.00 85.88 183 ASP A CA 1
ATOM 1407 C C . ASP A 1 183 ? -0.402 -19.564 14.905 1.00 85.88 183 ASP A C 1
ATOM 1409 O O . ASP A 1 183 ? -1.589 -19.312 15.103 1.00 85.88 183 ASP A O 1
ATOM 1413 N N . LYS A 1 184 ? 0.410 -18.706 14.271 1.00 84.94 184 LYS A N 1
ATOM 1414 C CA . LYS A 1 184 ? 0.019 -17.402 13.711 1.00 84.94 184 LYS A CA 1
ATOM 1415 C C . LYS A 1 184 ? -0.666 -16.460 14.707 1.00 84.94 184 LYS A C 1
ATOM 1417 O O . LYS A 1 184 ? -1.325 -15.504 14.298 1.00 84.94 184 LYS A O 1
ATOM 1422 N N . LYS A 1 185 ? -0.488 -16.675 16.014 1.00 87.62 185 LYS A N 1
ATOM 1423 C CA . LYS A 1 185 ? -0.964 -15.754 17.051 1.00 87.62 185 LYS A CA 1
ATOM 1424 C C . LYS A 1 185 ? 0.115 -14.732 17.369 1.00 87.62 185 LYS A C 1
ATOM 1426 O O . LYS A 1 185 ? 1.294 -15.065 17.488 1.00 87.62 185 LYS A O 1
ATOM 1431 N N . ARG A 1 186 ? -0.286 -13.480 17.560 1.00 86.38 186 ARG A N 1
ATOM 1432 C CA . ARG A 1 186 ? 0.613 -12.389 17.943 1.00 86.38 186 ARG A CA 1
ATOM 1433 C C . ARG A 1 186 ? 0.011 -11.608 19.108 1.00 86.38 186 ARG A C 1
ATOM 1435 O O . ARG A 1 186 ? -0.833 -10.744 18.886 1.00 86.38 186 ARG A O 1
ATOM 1442 N N . PRO A 1 187 ? 0.419 -11.917 20.350 1.00 88.19 187 PRO A N 1
ATOM 1443 C CA . PRO A 1 187 ? 0.070 -11.115 21.517 1.00 88.19 187 PRO A CA 1
ATOM 1444 C C . PRO A 1 187 ? 0.842 -9.790 21.518 1.00 88.19 187 PRO A C 1
ATOM 1446 O O . PRO A 1 187 ? 2.021 -9.777 21.166 1.00 88.19 187 PRO A O 1
ATOM 1449 N N . PHE A 1 188 ? 0.219 -8.693 21.938 1.00 85.81 188 PHE A N 1
ATOM 1450 C CA . PHE A 1 188 ? 0.825 -7.366 22.094 1.00 85.81 188 PHE A CA 1
ATOM 1451 C C . PHE A 1 188 ? 0.071 -6.542 23.152 1.00 85.81 188 PHE A C 1
ATOM 1453 O O . PHE A 1 188 ? -1.084 -6.837 23.470 1.00 85.81 188 PHE A O 1
ATOM 1460 N N . TYR A 1 189 ? 0.710 -5.512 23.712 1.00 85.50 189 TYR A N 1
ATOM 1461 C CA . TYR A 1 189 ? 0.029 -4.593 24.629 1.00 85.50 189 TYR A CA 1
ATOM 1462 C C . TYR A 1 189 ? -0.802 -3.558 23.855 1.00 85.50 189 TYR A C 1
ATOM 1464 O O . TYR A 1 189 ? -0.345 -3.089 22.815 1.00 85.50 189 TYR A O 1
ATOM 1472 N N . PRO A 1 190 ? -2.015 -3.208 24.322 1.00 77.81 190 PRO A N 1
ATOM 1473 C CA . PRO A 1 190 ? -2.910 -2.286 23.621 1.00 77.81 190 PRO A CA 1
ATOM 1474 C C . PRO A 1 190 ? -2.586 -0.799 23.841 1.00 77.81 190 PRO A C 1
ATOM 1476 O O . PRO A 1 190 ? -3.421 0.036 23.498 1.00 77.81 190 PRO A O 1
ATOM 1479 N N . ASP A 1 191 ? -1.455 -0.463 24.463 1.00 78.56 191 ASP A N 1
ATOM 1480 C CA . ASP A 1 191 ? -1.157 0.920 24.837 1.00 78.56 191 ASP A CA 1
ATOM 1481 C C . ASP A 1 191 ? -0.767 1.764 23.612 1.00 78.56 191 ASP A C 1
ATOM 1483 O O . ASP A 1 191 ? -0.186 1.264 22.649 1.00 78.56 191 ASP A O 1
ATOM 1487 N N . GLU A 1 192 ? -1.076 3.061 23.664 1.00 62.88 192 GLU A N 1
ATOM 1488 C CA . GLU A 1 192 ? -0.753 4.029 22.604 1.00 62.88 192 GLU A CA 1
ATOM 1489 C C . GLU A 1 192 ? 0.688 4.574 22.700 1.00 62.88 192 GLU A C 1
ATOM 1491 O O . GLU A 1 192 ? 1.111 5.333 21.834 1.00 62.88 192 GLU A O 1
ATOM 1496 N N . GLY A 1 193 ? 1.441 4.178 23.734 1.00 65.25 193 GLY A N 1
ATOM 1497 C CA . GLY A 1 193 ? 2.825 4.581 23.993 1.00 65.25 193 GLY A CA 1
ATOM 1498 C C . GLY A 1 193 ? 3.459 3.750 25.114 1.00 65.25 193 GLY A C 1
ATOM 1499 O O . GLY A 1 193 ? 2.780 2.950 25.759 1.00 65.25 193 GLY A O 1
ATOM 1500 N N . LEU A 1 194 ? 4.760 3.934 25.358 1.00 69.50 194 LEU A N 1
ATOM 1501 C CA . LEU A 1 194 ? 5.477 3.278 26.459 1.00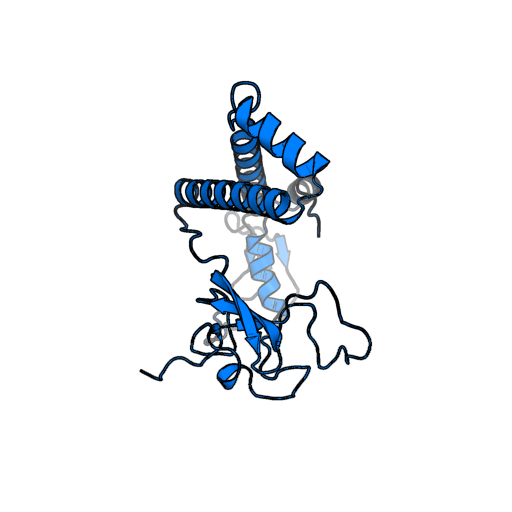 69.50 194 LEU A CA 1
ATOM 1502 C C . LEU A 1 194 ? 4.977 3.799 27.825 1.00 69.50 194 LEU A C 1
ATOM 1504 O O . LEU A 1 194 ? 5.140 4.988 28.099 1.00 69.50 194 LEU A O 1
ATOM 1508 N N . PRO A 1 195 ? 4.415 2.949 28.703 1.00 71.44 195 PRO A N 1
ATOM 1509 C CA . PRO A 1 195 ? 4.018 3.377 30.043 1.00 71.44 195 PRO A CA 1
ATOM 1510 C C . PRO A 1 195 ? 5.212 3.758 30.923 1.00 71.44 195 PRO A C 1
ATOM 1512 O O . PRO A 1 195 ? 6.294 3.174 30.812 1.00 71.44 195 PRO A O 1
ATOM 1515 N N . ASP A 1 196 ? 4.977 4.681 31.856 1.00 73.69 196 ASP A N 1
ATOM 1516 C CA . ASP A 1 196 ? 5.990 5.162 32.797 1.00 73.69 196 ASP A CA 1
ATOM 1517 C C . ASP A 1 196 ? 6.646 4.016 33.586 1.00 73.69 196 ASP A C 1
ATOM 1519 O O . ASP A 1 196 ? 5.978 3.156 34.165 1.00 73.69 196 ASP A O 1
ATOM 1523 N N . GLY A 1 197 ? 7.981 4.026 33.636 1.00 74.00 197 GLY A N 1
ATOM 1524 C CA . GLY A 1 197 ? 8.777 3.063 34.403 1.00 74.00 197 GLY A CA 1
ATOM 1525 C C . GLY A 1 197 ? 9.106 1.752 33.681 1.00 74.00 197 GLY A C 1
ATOM 1526 O O . GLY A 1 197 ? 9.748 0.889 34.280 1.00 74.00 197 GLY A O 1
ATOM 1527 N N . LEU A 1 198 ? 8.714 1.593 32.413 1.00 71.56 198 LEU A N 1
ATOM 1528 C CA . LEU A 1 198 ? 9.108 0.450 31.586 1.00 71.56 198 LEU A CA 1
ATOM 1529 C C . LEU A 1 198 ? 10.282 0.795 30.667 1.00 71.56 198 LEU A C 1
ATOM 1531 O O . LEU A 1 198 ? 10.400 1.908 30.165 1.00 71.56 198 LEU A O 1
ATOM 1535 N N . ASP A 1 199 ? 11.162 -0.182 30.454 1.00 70.31 199 ASP A N 1
ATOM 1536 C CA . ASP A 1 199 ? 12.348 -0.034 29.610 1.00 70.31 199 ASP A CA 1
ATOM 1537 C C . ASP A 1 199 ? 11.977 -0.161 28.116 1.00 70.31 199 ASP A C 1
ATOM 1539 O O . ASP A 1 199 ? 11.499 -1.227 27.705 1.00 70.31 199 ASP A O 1
ATOM 1543 N N . PRO A 1 200 ? 12.236 0.867 27.281 1.00 66.75 200 PRO A N 1
ATOM 1544 C CA . PRO A 1 200 ? 11.986 0.821 25.840 1.00 66.75 200 PRO A CA 1
ATOM 1545 C C . PRO A 1 200 ? 12.722 -0.311 25.104 1.00 66.75 200 PRO A C 1
ATOM 1547 O O . PRO A 1 200 ? 12.297 -0.713 24.025 1.00 66.75 200 PRO A O 1
ATOM 1550 N N . GLN A 1 201 ? 13.826 -0.844 25.643 1.00 65.62 201 GLN A N 1
ATOM 1551 C CA . GLN A 1 201 ? 14.515 -1.991 25.031 1.00 65.62 201 GLN A CA 1
ATOM 1552 C C . GLN A 1 201 ? 13.752 -3.306 25.222 1.00 65.62 201 GLN A C 1
ATOM 1554 O O . GLN A 1 201 ? 13.868 -4.212 24.398 1.00 65.62 201 GLN A O 1
ATOM 1559 N N . ASN A 1 202 ? 12.954 -3.400 26.287 1.00 61.94 202 ASN A N 1
ATOM 1560 C CA . ASN A 1 202 ? 12.170 -4.583 26.637 1.00 61.94 202 ASN A CA 1
ATOM 1561 C C . ASN A 1 202 ? 10.682 -4.444 26.270 1.00 61.94 202 ASN A C 1
ATOM 1563 O O . ASN A 1 202 ? 9.933 -5.422 26.336 1.00 61.94 202 ASN A O 1
ATOM 1567 N N . TYR A 1 203 ? 10.252 -3.248 25.861 1.00 63.44 203 TYR A N 1
ATOM 1568 C CA . TYR A 1 203 ? 8.886 -2.933 25.463 1.00 63.44 203 TYR A CA 1
ATOM 1569 C C . TYR A 1 203 ? 8.859 -2.374 24.039 1.00 63.44 203 TYR A C 1
ATOM 1571 O O . TYR A 1 203 ? 9.399 -1.310 23.757 1.00 63.44 203 TYR A O 1
ATOM 1579 N N . SER A 1 204 ? 8.187 -3.073 23.125 1.00 57.88 204 SER A N 1
ATOM 1580 C CA . SER A 1 204 ? 7.986 -2.571 21.766 1.00 57.88 204 SER A CA 1
ATOM 1581 C C . SER A 1 204 ? 6.650 -1.850 21.654 1.00 57.88 204 SER A C 1
ATOM 1583 O O . SER A 1 204 ? 5.599 -2.486 21.592 1.00 57.88 204 SER A O 1
ATOM 1585 N N . GLU A 1 205 ? 6.718 -0.531 21.516 1.00 53.12 205 GLU A N 1
ATOM 1586 C CA . GLU A 1 205 ? 5.587 0.334 21.154 1.00 53.12 205 GLU A CA 1
ATOM 1587 C C . GLU A 1 205 ? 4.999 -0.017 19.770 1.00 53.12 205 GLU A C 1
ATOM 1589 O O . GLU A 1 205 ? 3.847 0.267 19.462 1.00 53.12 205 GLU A O 1
ATOM 1594 N N . HIS A 1 206 ? 5.777 -0.693 18.917 1.00 50.94 206 HIS A N 1
ATOM 1595 C CA . HIS A 1 206 ? 5.426 -0.966 17.518 1.00 50.94 206 HIS A CA 1
ATOM 1596 C C . HIS A 1 206 ? 5.045 -2.432 17.242 1.00 50.94 206 HIS A C 1
ATOM 1598 O O . HIS A 1 206 ? 5.090 -2.908 16.103 1.00 50.94 206 HIS A O 1
ATOM 1604 N N . GLY A 1 207 ? 4.607 -3.157 18.276 1.00 53.22 207 GLY A N 1
ATOM 1605 C CA . GLY A 1 207 ? 3.928 -4.442 18.116 1.00 53.22 207 GLY A CA 1
ATOM 1606 C C . GLY A 1 207 ? 4.846 -5.660 17.983 1.00 53.22 207 GLY A C 1
ATOM 1607 O O . GLY A 1 207 ? 4.502 -6.614 17.279 1.00 53.22 207 GLY A O 1
ATOM 1608 N N . SER A 1 208 ? 6.009 -5.705 18.635 1.00 63.97 208 SER A N 1
ATOM 1609 C CA . SER A 1 208 ? 6.680 -7.005 18.797 1.00 63.97 208 SER A CA 1
ATOM 1610 C C . SER A 1 208 ? 5.768 -7.979 19.553 1.00 63.97 208 SER A C 1
ATOM 1612 O O . SER A 1 208 ? 5.056 -7.572 20.469 1.00 63.97 208 SER A O 1
ATOM 1614 N N . SER A 1 209 ? 5.792 -9.265 19.192 1.00 74.38 209 SER A N 1
ATOM 1615 C CA . SER A 1 209 ? 5.045 -10.282 19.942 1.00 74.38 209 SER A CA 1
ATOM 1616 C C . SER A 1 209 ? 5.510 -10.314 21.399 1.00 74.38 209 SER A C 1
ATOM 1618 O O . SER A 1 209 ? 6.704 -10.469 21.648 1.00 74.38 209 SER A O 1
ATOM 1620 N N . VAL A 1 210 ? 4.586 -10.185 22.352 1.00 83.69 210 VAL A N 1
ATOM 1621 C CA . VAL A 1 210 ? 4.903 -10.265 23.783 1.00 83.69 210 VAL A CA 1
ATOM 1622 C C . VAL A 1 210 ? 4.771 -11.706 24.261 1.00 83.69 210 VAL A C 1
ATOM 1624 O O . VAL A 1 210 ? 3.755 -12.366 24.045 1.00 83.69 210 VAL A O 1
ATOM 1627 N N . PHE A 1 211 ? 5.826 -12.212 24.897 1.00 88.25 211 PHE A N 1
ATOM 1628 C CA . PHE A 1 211 ? 5.878 -13.593 25.389 1.00 88.25 211 PHE A CA 1
ATOM 1629 C C . PHE A 1 211 ? 5.671 -13.694 26.899 1.00 88.25 211 PHE A C 1
ATOM 1631 O O . PHE A 1 211 ? 5.283 -14.752 27.392 1.00 88.25 211 PHE A O 1
ATOM 1638 N N . ARG A 1 212 ? 5.903 -12.599 27.630 1.00 89.69 212 ARG A N 1
ATOM 1639 C CA . ARG A 1 212 ? 5.750 -12.512 29.083 1.00 89.69 212 ARG A CA 1
ATOM 1640 C C . ARG A 1 212 ? 4.923 -11.297 29.467 1.00 89.69 212 ARG A C 1
ATOM 1642 O O . ARG A 1 212 ? 5.024 -10.242 28.838 1.00 89.69 212 ARG A O 1
ATOM 1649 N N . CYS A 1 213 ? 4.109 -11.465 30.502 1.00 89.88 213 CYS A N 1
ATOM 1650 C CA . CYS A 1 213 ? 3.338 -10.381 31.082 1.00 89.88 213 CYS A CA 1
ATOM 1651 C C . CYS A 1 213 ? 4.281 -9.367 31.747 1.00 89.88 213 CYS A C 1
ATOM 1653 O O . CYS A 1 213 ? 5.140 -9.744 32.536 1.00 89.88 213 CYS A O 1
ATOM 1655 N N . ARG A 1 214 ? 4.096 -8.074 31.481 1.00 86.06 214 ARG A N 1
ATOM 1656 C CA . ARG A 1 214 ? 4.921 -6.989 32.030 1.00 86.06 214 ARG A CA 1
ATOM 1657 C C . ARG A 1 214 ? 4.703 -6.777 33.523 1.00 86.06 214 ARG A C 1
ATOM 1659 O O . ARG A 1 214 ? 5.589 -6.290 34.207 1.00 86.06 214 ARG A O 1
ATOM 1666 N N . LYS A 1 215 ? 3.517 -7.143 34.016 1.00 88.44 215 LYS A N 1
ATOM 1667 C CA . LYS A 1 215 ? 3.119 -6.946 35.409 1.00 88.44 215 LYS A CA 1
ATOM 1668 C C . LYS A 1 215 ? 3.573 -8.094 36.306 1.00 88.44 215 LYS A C 1
ATOM 1670 O O . LYS A 1 215 ? 4.078 -7.847 37.391 1.00 88.44 215 LYS A O 1
ATOM 1675 N N . CYS A 1 216 ? 3.386 -9.341 35.870 1.00 91.12 216 CYS A N 1
ATOM 1676 C CA . CYS A 1 216 ? 3.696 -10.518 36.692 1.00 91.12 216 CYS A CA 1
ATOM 1677 C C . CYS A 1 216 ? 4.835 -11.395 36.155 1.00 91.12 216 CYS A C 1
ATOM 1679 O O . CYS A 1 216 ? 5.205 -12.356 36.812 1.00 91.12 216 CYS A O 1
ATOM 1681 N N . GLY A 1 217 ? 5.382 -11.117 34.969 1.00 89.00 217 GLY A N 1
ATOM 1682 C CA . GLY A 1 217 ? 6.472 -11.896 34.363 1.00 89.00 217 GLY A CA 1
ATOM 1683 C C . GLY A 1 217 ? 6.066 -13.254 33.774 1.00 89.00 217 GLY A C 1
ATOM 1684 O O . GLY A 1 217 ? 6.863 -13.872 33.058 1.00 89.00 217 GLY A O 1
ATOM 1685 N N . GLU A 1 218 ? 4.839 -13.711 34.032 1.00 93.31 218 GLU A N 1
ATOM 1686 C CA . GLU A 1 218 ? 4.363 -15.035 33.619 1.00 93.31 218 GLU A CA 1
ATOM 1687 C C . GLU A 1 218 ? 4.221 -15.182 32.092 1.00 93.31 218 GLU A C 1
ATOM 1689 O O . GLU A 1 218 ? 3.941 -14.189 31.401 1.00 93.31 218 GLU A O 1
ATOM 1694 N N . PRO A 1 219 ? 4.391 -16.401 31.539 1.00 93.44 219 PRO A N 1
ATOM 1695 C CA . PRO A 1 219 ? 4.240 -16.661 30.112 1.00 93.44 219 PRO A CA 1
ATOM 1696 C C . PRO A 1 219 ? 2.828 -16.348 29.604 1.00 93.44 219 PRO A C 1
ATOM 1698 O O . PRO A 1 219 ? 1.835 -16.925 30.042 1.00 93.44 219 PRO A O 1
ATOM 1701 N N . VAL A 1 220 ? 2.740 -15.483 28.594 1.00 92.19 220 VAL A N 1
ATOM 1702 C CA . VAL A 1 220 ? 1.461 -15.068 27.989 1.00 92.19 220 VAL A CA 1
ATOM 1703 C C . VAL A 1 220 ? 0.737 -16.248 27.337 1.00 92.19 220 VAL A C 1
ATOM 1705 O O . VAL A 1 220 ? -0.487 -16.302 27.348 1.00 92.19 220 VAL A O 1
ATOM 1708 N N . GLY A 1 221 ? 1.482 -17.227 26.814 1.00 91.50 221 GLY A N 1
ATOM 1709 C CA . GLY A 1 221 ? 0.907 -18.453 26.250 1.00 91.50 221 GLY A CA 1
ATOM 1710 C C . GLY A 1 221 ? 0.220 -19.369 27.270 1.00 91.50 221 GLY A C 1
ATOM 1711 O O . GLY A 1 221 ? -0.465 -20.300 26.859 1.00 91.50 221 GLY A O 1
ATOM 1712 N N . GLU A 1 222 ? 0.389 -19.119 28.568 1.00 92.88 222 GLU A N 1
ATOM 1713 C CA . GLU A 1 222 ? -0.230 -19.896 29.648 1.00 92.88 222 GLU A CA 1
ATOM 1714 C C . GLU A 1 222 ? -1.297 -19.089 30.391 1.00 92.88 222 GLU A C 1
ATOM 1716 O O . GLU A 1 222 ? -2.309 -19.640 30.819 1.00 92.88 222 GLU A O 1
ATOM 1721 N N . THR A 1 223 ? -1.097 -17.776 30.520 1.00 94.81 223 THR A N 1
ATOM 1722 C CA . THR A 1 223 ? -1.952 -16.908 31.338 1.00 94.81 223 THR A CA 1
ATOM 1723 C C . THR A 1 223 ? -3.026 -16.154 30.566 1.00 94.81 223 THR A C 1
ATOM 1725 O O . THR A 1 223 ? -3.952 -15.649 31.197 1.00 94.81 223 THR A O 1
ATOM 1728 N N . VAL A 1 224 ? -2.922 -16.068 29.235 1.00 93.69 224 VAL A N 1
ATOM 1729 C CA . VAL A 1 224 ? -3.901 -15.392 28.371 1.00 93.69 224 VAL A CA 1
ATOM 1730 C C . VAL A 1 224 ? -4.593 -16.435 27.488 1.00 93.69 224 VAL A C 1
ATOM 1732 O O . VAL A 1 224 ? -3.956 -16.961 26.568 1.00 93.69 224 VAL A O 1
ATOM 1735 N N . PRO A 1 225 ? -5.885 -16.741 27.718 1.00 92.31 225 PRO A N 1
ATOM 1736 C CA . PRO A 1 225 ? -6.619 -17.766 26.974 1.00 92.31 225 PRO A CA 1
ATOM 1737 C C . PRO A 1 225 ? -6.517 -17.636 25.449 1.00 92.31 225 PRO A C 1
ATOM 1739 O O . PRO A 1 225 ? -6.208 -18.611 24.761 1.00 92.31 225 PRO A O 1
ATOM 1742 N N . ALA A 1 226 ? -6.697 -16.430 24.906 1.00 89.06 226 ALA A N 1
ATOM 1743 C CA . ALA A 1 226 ? -6.610 -16.166 23.472 1.00 89.06 226 ALA A CA 1
ATOM 1744 C C . ALA A 1 226 ? -5.190 -16.357 22.912 1.00 89.06 226 ALA A C 1
ATOM 1746 O O . ALA A 1 226 ? -5.030 -16.644 21.725 1.00 89.06 226 ALA A O 1
ATOM 1747 N N . ALA A 1 227 ? -4.158 -16.229 23.750 1.00 90.06 227 ALA A N 1
ATOM 1748 C CA . ALA A 1 227 ? -2.763 -16.409 23.367 1.00 90.06 227 ALA A CA 1
ATOM 1749 C C . ALA A 1 227 ? -2.239 -17.828 23.614 1.00 90.06 227 ALA A C 1
ATOM 1751 O O . ALA A 1 227 ? -1.053 -18.067 23.362 1.00 90.06 227 ALA A O 1
ATOM 1752 N N . LYS A 1 228 ? -3.068 -18.766 24.086 1.00 92.25 228 LYS A N 1
ATOM 1753 C CA . LYS A 1 228 ? -2.651 -20.154 24.304 1.00 92.25 228 LYS A CA 1
ATOM 1754 C C . LYS A 1 228 ? -2.123 -20.763 23.008 1.00 92.25 228 LYS A C 1
ATOM 1756 O O . LYS A 1 228 ? -2.729 -20.561 21.952 1.00 92.25 228 LYS A O 1
ATOM 1761 N N . TYR A 1 229 ? -0.981 -21.448 23.065 1.00 87.31 229 TYR A N 1
ATOM 1762 C CA . TYR A 1 229 ? -0.428 -22.123 21.888 1.00 87.31 229 TYR A CA 1
ATOM 1763 C C . TYR A 1 229 ? -1.423 -23.158 21.353 1.00 87.31 229 TYR A C 1
ATOM 1765 O O . TYR A 1 229 ? -2.107 -23.818 22.136 1.00 87.31 229 TYR A O 1
ATOM 1773 N N . GLY A 1 230 ? -1.548 -23.247 20.026 1.00 75.88 230 GLY A N 1
ATOM 1774 C CA . GLY A 1 230 ? -2.262 -24.365 19.406 1.00 75.88 230 GLY A CA 1
ATOM 1775 C C . GLY A 1 230 ? -1.599 -25.690 19.788 1.00 75.88 230 GLY A C 1
ATOM 1776 O O . GLY A 1 230 ? -0.380 -25.733 19.964 1.00 75.88 230 GLY A O 1
ATOM 1777 N N . GLU A 1 231 ? -2.390 -26.749 19.951 1.00 62.31 231 GLU A N 1
ATOM 1778 C CA . GLU A 1 231 ? -1.832 -28.099 20.063 1.00 62.31 231 GLU A CA 1
ATOM 1779 C C . GLU A 1 231 ? -1.079 -28.411 18.762 1.00 62.31 231 GLU A C 1
ATOM 1781 O O . GLU A 1 231 ? -1.519 -28.020 17.681 1.00 62.31 231 GLU A O 1
ATOM 1786 N N . ALA A 1 232 ? 0.109 -29.007 18.875 1.00 50.03 232 ALA A N 1
ATOM 1787 C CA . ALA A 1 232 ? 0.897 -29.369 17.706 1.00 50.03 232 ALA A CA 1
ATOM 1788 C C . ALA A 1 232 ? 0.180 -30.508 16.964 1.00 50.03 232 ALA A C 1
ATOM 1790 O O . ALA A 1 232 ? 0.067 -31.601 17.518 1.00 50.03 232 ALA A O 1
ATOM 1791 N N . GLU A 1 233 ? -0.313 -30.232 15.755 1.00 39.94 233 GLU A N 1
ATOM 1792 C CA . GLU A 1 233 ? -0.692 -31.263 14.776 1.00 39.94 233 GLU A CA 1
ATOM 1793 C C . GLU A 1 233 ? 0.548 -31.878 14.116 1.00 39.94 233 GLU A C 1
ATOM 1795 O O . GLU A 1 233 ? 1.494 -31.116 13.791 1.00 39.94 233 GLU A O 1
#

Foldseek 3Di:
DDDDLVVLLVVLVVDDAALWDQDLQNAFIAHPPPRHTPDGDPDPDGFDQDPVPRFSDPDPVRVVSVVVSCPHSVNSVVVSVVVVVVVVVVVVVVVPPDDPPDDDPPVVVVVVVVCVVVVVVVVVVVVVVVVVVVVVVVVQVVCCVPVVDRPVQCFADWDWWAFQVRAIKIKRASHPDDAPAPRNIAIAHPDCDDDPPDDCVQHPNPGHRDQADPPPRHGCLVGTPNNPHDDDD

pLDDT: mean 73.84, std 14.38, range [39.81, 95.94]

Sequence (233 aa):
MNIDLEKLLELAGKATPGPWWIDSHGTAMVNRETLDLVFAVDCKRKAIRHVDTGNLSHWRNDNDATYIAAANPSVITELVNMVKASTTACIADVQAEPEFPGEAPPELMAHIRQCIETKDEQSLIQMMRMAVSITKKGIQERIAARTGISIEGIFGRVVRDQCSCGEPISVELDCPRRTIRTDKKRPFYPDEGLPDGLDPQNYSEHGSSVFRCRKCGEPVGETVPAAKYGEAE

Organism: Aeromonas caviae (NCBI:txid648)

Radius of gyration: 27.79 Å; chains: 1; bounding box: 75×47×70 Å

Secondary structure (DSSP, 8-state):
----HHHHHHHHHHSPPS-EEE-TTSSEEEETTT--EEEE----S-----TTT-SS-SSGGGHHHHHHHHT-HHHHHHHHHHHHHHHHHHHHHHHHSPP-SSSPPHHHHHHHHHHHHTT-HHHHHHHHHHHHHHHHHHHHHHHHHHHS---TTSS-EEEEEE-TTS-EEEEEES-SS--SSTT--EEE---SSPPTT--TTT--TT-PPP-B-TTT--BHHHH-GGGPPPP--